Protein AF-A0A9X0CS31-F1 (afdb_monomer)

Organism: NCBI:txid174260

InterPro domains:
  IPR032675 Leucine-rich repeat domain superfamily [G3DSA:3.80.10.10] (12-247)
  IPR038718 SNF2-like, N-terminal domain superfamily [G3DSA:3.40.50.10810] (268-323)
  IPR042419 Leucine-rich repeat-containing protein 31 [PTHR24109] (144-231)

Structure (mmCIF, N/CA/C/O backbone):
data_AF-A0A9X0CS31-F1
#
_entry.id   AF-A0A9X0CS31-F1
#
loop_
_atom_site.group_PDB
_atom_site.id
_atom_site.type_symbol
_atom_site.label_atom_id
_atom_site.label_alt_id
_atom_site.label_comp_id
_atom_site.label_asym_id
_atom_site.label_entity_id
_atom_site.label_seq_id
_atom_site.pdbx_PDB_ins_code
_atom_site.Cartn_x
_atom_site.Cartn_y
_atom_site.Cartn_z
_atom_site.occupancy
_atom_site.B_iso_or_equiv
_atom_site.auth_seq_id
_atom_site.auth_comp_id
_atom_site.auth_asym_id
_atom_site.auth_atom_id
_atom_site.pdbx_PDB_model_num
ATOM 1 N N . MET A 1 1 ? 4.089 -16.144 -20.626 1.00 77.38 1 MET A N 1
ATOM 2 C CA . MET A 1 1 ? 3.507 -14.783 -20.706 1.00 77.38 1 MET A CA 1
ATOM 3 C C . MET A 1 1 ? 4.325 -13.888 -21.631 1.00 77.38 1 MET A C 1
ATOM 5 O O . MET A 1 1 ? 3.819 -13.565 -22.693 1.00 77.38 1 MET A O 1
ATOM 9 N N . CYS A 1 2 ? 5.582 -13.555 -21.317 1.00 79.38 2 CYS A N 1
ATOM 10 C CA . CYS A 1 2 ? 6.375 -12.641 -22.156 1.00 79.38 2 CYS A CA 1
ATOM 11 C C . CYS A 1 2 ? 6.552 -13.117 -23.611 1.00 79.38 2 CYS A C 1
ATOM 13 O O . CYS A 1 2 ? 6.524 -12.296 -24.518 1.00 79.38 2 CYS A O 1
ATOM 15 N N . ASP A 1 3 ? 6.685 -14.427 -23.845 1.00 81.50 3 ASP A N 1
ATOM 16 C CA . ASP A 1 3 ? 6.762 -14.988 -25.206 1.00 81.50 3 ASP A CA 1
ATOM 17 C C . ASP A 1 3 ? 5.450 -14.833 -25.988 1.00 81.50 3 ASP A C 1
ATOM 19 O O . ASP A 1 3 ? 5.474 -14.688 -27.204 1.00 81.50 3 ASP A O 1
ATOM 23 N N . LEU A 1 4 ? 4.305 -14.825 -25.296 1.00 78.00 4 LEU A N 1
ATOM 24 C CA . LEU A 1 4 ? 2.995 -14.595 -25.913 1.00 78.00 4 LEU A CA 1
ATOM 25 C C . LEU A 1 4 ? 2.824 -13.119 -26.278 1.00 78.00 4 LEU A C 1
ATOM 27 O O . LEU A 1 4 ? 2.354 -12.810 -27.366 1.00 78.00 4 LEU A O 1
ATOM 31 N N . LEU A 1 5 ? 3.258 -12.209 -25.399 1.00 80.19 5 LEU A N 1
ATOM 32 C CA . LEU A 1 5 ? 3.215 -10.768 -25.662 1.00 80.19 5 LEU A CA 1
ATOM 33 C C . LEU A 1 5 ? 4.085 -10.359 -26.860 1.00 80.19 5 LEU A C 1
ATOM 35 O O . LEU A 1 5 ? 3.741 -9.417 -27.568 1.00 80.19 5 LEU A O 1
ATOM 39 N N . GLU A 1 6 ? 5.188 -11.065 -27.122 1.00 82.44 6 GLU A N 1
ATOM 40 C CA . GLU A 1 6 ? 6.014 -10.829 -28.316 1.00 82.44 6 GLU A CA 1
ATOM 41 C C . GLU A 1 6 ? 5.310 -11.163 -29.630 1.00 82.44 6 GLU A C 1
ATOM 43 O O . GLU A 1 6 ? 5.626 -10.566 -30.657 1.00 82.44 6 GLU A O 1
ATOM 48 N N . GLN A 1 7 ? 4.369 -12.106 -29.598 1.00 81.94 7 GLN A N 1
ATOM 49 C CA . GLN A 1 7 ? 3.653 -12.582 -30.780 1.00 81.94 7 GLN A CA 1
ATOM 50 C C . GLN A 1 7 ? 2.429 -11.720 -31.117 1.00 81.94 7 GLN A C 1
ATOM 52 O O . GLN A 1 7 ? 1.79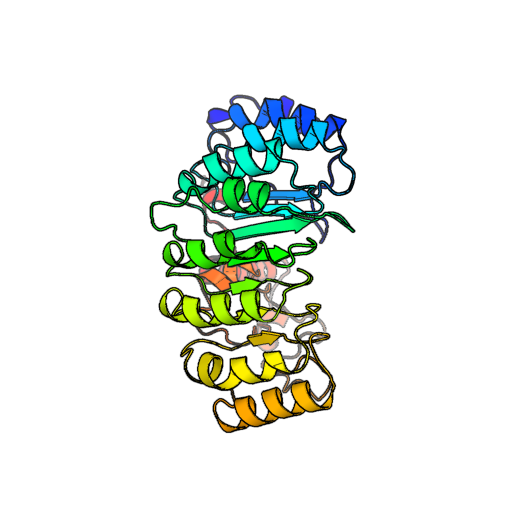1 -11.938 -32.146 1.00 81.94 7 GLN A O 1
ATOM 57 N N . VAL A 1 8 ? 2.096 -10.733 -30.277 1.00 78.50 8 VAL A N 1
ATOM 58 C CA . VAL A 1 8 ? 0.950 -9.846 -30.494 1.00 78.50 8 VAL A CA 1
ATOM 59 C C . VAL A 1 8 ? 1.208 -8.938 -31.698 1.00 78.50 8 VAL A C 1
ATOM 61 O O . VAL A 1 8 ? 2.107 -8.093 -31.693 1.00 78.50 8 VAL A O 1
ATOM 64 N N . VAL A 1 9 ? 0.384 -9.101 -32.733 1.00 73.31 9 VAL A N 1
ATOM 65 C CA . VAL A 1 9 ? 0.350 -8.226 -33.909 1.00 73.31 9 VAL A CA 1
ATOM 66 C C . VAL A 1 9 ? -0.390 -6.938 -33.528 1.00 73.31 9 VAL A C 1
ATOM 68 O O . VAL A 1 9 ? -1.494 -7.004 -33.001 1.00 73.31 9 VAL A O 1
ATOM 71 N N . ASN A 1 10 ? 0.220 -5.775 -33.781 1.00 77.94 10 ASN A N 1
ATOM 72 C CA . ASN A 1 10 ? -0.283 -4.435 -33.418 1.00 77.94 10 ASN A CA 1
ATOM 73 C C . ASN A 1 10 ? -0.518 -4.204 -31.906 1.00 77.94 10 ASN A C 1
ATOM 75 O O . ASN A 1 10 ? -1.618 -3.842 -31.488 1.00 77.94 10 ASN A O 1
ATOM 79 N N . PRO A 1 11 ? 0.528 -4.311 -31.062 1.00 76.81 11 PRO A N 1
ATOM 80 C CA . PRO A 1 11 ? 0.403 -4.185 -29.604 1.00 76.81 11 PRO A CA 1
ATOM 81 C C . PRO A 1 11 ? -0.142 -2.823 -29.131 1.00 76.81 11 PRO A C 1
ATOM 83 O O . PRO A 1 11 ? -0.701 -2.727 -28.043 1.00 76.81 11 PRO A O 1
ATOM 86 N N . SER A 1 12 ? -0.032 -1.772 -29.947 1.00 79.38 12 SER A N 1
ATOM 87 C CA . SER A 1 12 ? -0.575 -0.444 -29.643 1.00 79.38 12 SER A CA 1
ATOM 88 C C . SER A 1 12 ? -2.105 -0.383 -29.643 1.00 79.38 12 SER A C 1
ATOM 90 O O . SER A 1 12 ? -2.661 0.517 -29.017 1.00 79.38 12 SER A O 1
ATOM 92 N N . GLU A 1 13 ? -2.771 -1.303 -30.345 1.00 76.88 13 GLU A N 1
ATOM 93 C CA . GLU A 1 13 ? -4.237 -1.389 -30.438 1.00 76.88 13 GLU A CA 1
ATOM 94 C C . GLU A 1 13 ? -4.826 -2.378 -29.420 1.00 76.88 13 GLU A C 1
ATOM 96 O O . GLU A 1 13 ? -6.036 -2.402 -29.193 1.00 76.88 13 GLU A O 1
ATOM 101 N N . CYS A 1 14 ? -3.978 -3.180 -28.772 1.00 73.12 14 CYS A N 1
ATOM 102 C CA . CYS A 1 14 ? -4.399 -4.167 -27.788 1.00 73.12 14 CYS A CA 1
ATOM 103 C C . CYS A 1 14 ? -4.564 -3.549 -26.396 1.00 73.12 14 CYS A C 1
ATOM 105 O O . CYS A 1 14 ? -3.760 -2.722 -25.958 1.00 73.12 14 CYS A O 1
ATOM 107 N N . SER A 1 15 ? -5.583 -4.013 -25.668 1.00 77.94 15 SER A N 1
ATOM 108 C CA . SER A 1 15 ? -5.669 -3.804 -24.225 1.00 77.94 15 SER A CA 1
ATOM 109 C C . SER A 1 15 ? -4.981 -4.958 -23.505 1.00 77.94 15 SER A C 1
ATOM 111 O O . SER A 1 15 ? -5.246 -6.119 -23.816 1.00 77.94 15 SER A O 1
ATOM 113 N N . LEU A 1 16 ? -4.085 -4.642 -22.571 1.00 79.19 16 LEU A N 1
ATOM 114 C CA . LEU A 1 16 ? -3.440 -5.633 -21.721 1.00 79.19 16 LEU A CA 1
ATOM 115 C C . LEU A 1 16 ? -3.938 -5.492 -20.288 1.00 79.19 16 LEU A C 1
ATOM 117 O O . LEU A 1 16 ? -3.849 -4.424 -19.678 1.00 79.19 16 LEU A O 1
ATOM 121 N N . GLU A 1 17 ? -4.366 -6.619 -19.736 1.00 80.88 17 GLU A N 1
ATOM 122 C CA . GLU A 1 17 ? -4.653 -6.761 -18.324 1.00 80.88 17 GLU A CA 1
ATOM 123 C C . GLU A 1 17 ? -3.844 -7.936 -17.764 1.00 80.88 17 GLU A C 1
ATOM 125 O O . GLU A 1 17 ? -4.003 -9.077 -18.194 1.00 80.88 17 GLU A O 1
ATOM 130 N N . ILE A 1 18 ? -2.930 -7.652 -16.833 1.00 79.62 18 ILE A N 1
ATOM 131 C CA . ILE A 1 18 ? -2.208 -8.679 -16.075 1.00 79.62 18 ILE A CA 1
ATOM 132 C C . ILE A 1 18 ? -2.715 -8.620 -14.638 1.00 79.62 18 ILE A C 1
ATOM 134 O O . ILE A 1 18 ? -2.400 -7.689 -13.894 1.00 79.62 18 ILE A O 1
ATOM 138 N N . THR A 1 19 ? -3.505 -9.619 -14.260 1.00 75.44 19 THR A N 1
ATOM 139 C CA . THR A 1 19 ? -4.145 -9.765 -12.945 1.00 75.44 19 THR A CA 1
ATOM 140 C C . THR A 1 19 ? -3.803 -11.123 -12.323 1.00 75.44 19 THR A C 1
ATOM 142 O O . THR A 1 19 ? -2.959 -11.862 -12.832 1.00 75.44 19 THR A O 1
ATOM 145 N N . ILE A 1 20 ? -4.417 -11.439 -11.179 1.00 66.88 20 ILE A N 1
ATOM 146 C CA . ILE A 1 20 ? -4.338 -12.766 -10.559 1.00 66.88 20 ILE A CA 1
ATOM 147 C C . ILE A 1 20 ? -5.129 -13.760 -11.417 1.00 66.88 20 ILE A C 1
ATOM 149 O O . ILE A 1 20 ? -6.300 -13.521 -11.709 1.00 66.88 20 ILE A O 1
ATOM 153 N N . ILE A 1 21 ? -4.502 -14.888 -11.749 1.00 56.50 21 ILE A N 1
ATOM 154 C CA . ILE A 1 21 ? -5.155 -16.061 -12.342 1.00 56.50 21 ILE A CA 1
ATOM 155 C C . ILE A 1 21 ? -4.994 -17.202 -11.327 1.00 56.50 21 ILE A C 1
ATOM 157 O O . ILE A 1 21 ? -3.879 -17.461 -10.878 1.00 56.50 21 ILE A O 1
ATOM 161 N N . ASP A 1 22 ? -6.093 -17.847 -10.924 1.00 44.97 22 ASP A N 1
ATOM 162 C CA . ASP A 1 22 ? -6.106 -18.979 -9.975 1.00 44.97 22 ASP A CA 1
ATOM 163 C C . ASP A 1 22 ? -5.366 -18.715 -8.646 1.00 44.97 22 ASP A C 1
ATOM 165 O O . ASP A 1 22 ? -4.514 -19.497 -8.219 1.00 44.97 22 ASP A O 1
ATOM 169 N N . ASP A 1 23 ? -5.657 -17.578 -8.001 1.00 49.44 23 ASP A N 1
ATOM 170 C CA . ASP A 1 23 ? -5.038 -17.137 -6.735 1.00 49.44 23 ASP A CA 1
ATOM 171 C C . ASP A 1 23 ? -3.504 -16.979 -6.775 1.00 49.44 23 ASP A C 1
ATOM 173 O O . ASP A 1 23 ? -2.856 -16.832 -5.734 1.00 49.44 23 ASP A O 1
ATOM 177 N N . LYS A 1 24 ? -2.905 -16.953 -7.972 1.00 58.28 24 LYS A N 1
ATOM 178 C CA . LYS A 1 24 ? -1.473 -16.726 -8.167 1.00 58.28 24 LYS A CA 1
ATOM 179 C C . LYS A 1 24 ? -1.227 -15.447 -8.953 1.00 58.28 24 LYS A C 1
ATOM 181 O O . LYS A 1 24 ? -1.798 -15.209 -10.017 1.00 58.28 24 LYS A O 1
ATOM 186 N N . GLU A 1 25 ? -0.355 -14.608 -8.406 1.00 64.88 25 GLU A N 1
ATOM 187 C CA . GLU A 1 25 ? 0.195 -13.471 -9.139 1.00 64.88 25 GLU A CA 1
ATOM 188 C C . GLU A 1 25 ? 1.116 -13.963 -10.259 1.00 64.88 25 GLU A C 1
ATOM 190 O O . GLU A 1 25 ? 1.645 -15.078 -10.219 1.00 64.88 25 GLU A O 1
ATOM 195 N N . CYS A 1 26 ? 1.312 -13.128 -11.282 1.00 75.38 26 CYS A N 1
ATOM 196 C CA . CYS A 1 26 ? 2.264 -13.427 -12.339 1.00 75.38 26 CYS A CA 1
ATOM 197 C C . CYS A 1 26 ? 3.689 -13.335 -11.773 1.00 75.38 26 CYS A C 1
ATOM 199 O O . CYS A 1 26 ? 4.291 -12.260 -11.756 1.00 75.38 26 CYS A O 1
ATOM 201 N N . THR A 1 27 ? 4.212 -14.461 -11.283 1.00 81.19 27 THR A N 1
ATOM 202 C CA . THR A 1 27 ? 5.588 -14.561 -10.793 1.00 81.19 27 THR A CA 1
ATOM 203 C C . THR A 1 27 ? 6.557 -14.506 -11.968 1.00 81.19 27 THR A C 1
ATOM 205 O O . THR A 1 27 ? 6.521 -15.344 -12.875 1.00 81.19 27 THR A O 1
ATOM 208 N N . LEU A 1 28 ? 7.441 -13.510 -11.954 1.00 85.38 28 LEU A N 1
ATOM 209 C CA . LEU A 1 28 ? 8.451 -13.318 -12.987 1.00 85.38 28 LEU A CA 1
ATOM 210 C C . LEU A 1 28 ? 9.827 -13.807 -12.531 1.00 85.38 28 LEU A C 1
ATOM 212 O O . LEU A 1 28 ? 10.228 -13.657 -11.378 1.00 85.38 28 LEU A O 1
ATOM 216 N N . THR A 1 29 ? 10.587 -14.348 -13.482 1.00 91.12 29 THR A N 1
ATOM 217 C CA . THR A 1 29 ? 12.039 -14.519 -13.345 1.00 91.12 29 THR A CA 1
ATOM 218 C C . THR A 1 29 ? 12.747 -13.235 -13.773 1.00 91.12 29 THR A C 1
ATOM 220 O O . THR A 1 29 ? 12.207 -12.477 -14.577 1.00 91.12 29 THR A O 1
ATOM 223 N N . SER A 1 30 ? 13.996 -13.012 -13.345 1.00 91.88 30 SER A N 1
ATOM 224 C CA . SER A 1 30 ? 14.786 -11.848 -13.791 1.00 91.88 30 SER A CA 1
ATOM 225 C C . SER A 1 30 ? 14.849 -11.708 -15.321 1.00 91.88 30 SER A C 1
ATOM 227 O O . SER A 1 30 ? 14.766 -10.601 -15.847 1.00 91.88 30 SER A O 1
ATOM 229 N N . VAL A 1 31 ? 14.939 -12.829 -16.049 1.00 92.00 31 VAL A N 1
ATOM 230 C CA . VAL A 1 31 ? 14.926 -12.844 -17.523 1.00 92.00 31 VAL A CA 1
ATOM 231 C C . VAL A 1 31 ? 13.565 -12.400 -18.063 1.00 92.00 31 VAL A C 1
ATOM 233 O O . VAL A 1 31 ? 13.502 -11.550 -18.951 1.00 92.00 31 VAL A O 1
ATOM 236 N N . GLY A 1 32 ? 12.474 -12.935 -17.503 1.00 90.50 32 GLY A N 1
ATOM 237 C CA . GLY A 1 32 ? 11.112 -12.533 -17.855 1.00 90.50 32 GLY A CA 1
ATOM 238 C C . GLY A 1 32 ? 10.844 -11.055 -17.570 1.00 90.50 32 GLY A C 1
ATOM 239 O O . GLY A 1 32 ? 10.247 -10.377 -18.396 1.00 90.50 32 GLY A O 1
ATOM 240 N N . THR A 1 33 ? 11.358 -10.532 -16.460 1.00 91.56 33 THR A N 1
ATOM 241 C CA . THR A 1 33 ? 11.242 -9.125 -16.054 1.00 91.56 33 THR A CA 1
ATOM 242 C C . THR A 1 33 ? 11.928 -8.179 -17.037 1.00 91.56 33 THR A C 1
ATOM 244 O O . THR A 1 33 ? 11.311 -7.221 -17.500 1.00 91.56 33 THR A O 1
ATOM 247 N N . VAL A 1 34 ? 13.170 -8.473 -17.440 1.00 94.00 34 VAL A N 1
ATOM 248 C CA . VAL A 1 34 ? 13.882 -7.678 -18.460 1.00 94.00 34 VAL A CA 1
ATOM 249 C C . VAL A 1 34 ? 13.174 -7.753 -19.814 1.00 94.00 34 VAL A C 1
ATOM 251 O O . VAL A 1 34 ? 13.119 -6.768 -20.551 1.00 94.00 34 VAL A O 1
ATOM 254 N N . LYS A 1 35 ? 12.613 -8.916 -20.151 1.00 93.12 35 LYS A N 1
ATOM 255 C CA . LYS A 1 35 ? 11.837 -9.094 -21.377 1.00 93.12 35 LYS A CA 1
ATOM 256 C C . LYS A 1 35 ? 10.555 -8.257 -21.351 1.00 93.12 35 LYS A C 1
ATOM 258 O O . LYS A 1 35 ? 10.310 -7.509 -22.293 1.00 93.12 35 LYS A O 1
ATOM 263 N N . LEU A 1 36 ? 9.797 -8.305 -20.255 1.00 92.62 36 LEU A N 1
ATOM 264 C CA . LEU A 1 36 ? 8.589 -7.504 -20.059 1.00 92.62 36 LEU A CA 1
ATOM 265 C C . LEU A 1 36 ? 8.884 -6.001 -20.161 1.00 92.62 36 LEU A C 1
ATOM 267 O O . LEU A 1 36 ? 8.142 -5.285 -20.828 1.00 92.62 36 LEU A O 1
ATOM 271 N N . ALA A 1 37 ? 10.009 -5.544 -19.605 1.00 94.50 37 ALA A N 1
ATOM 272 C CA . ALA A 1 37 ? 10.438 -4.147 -19.679 1.00 94.50 37 ALA A CA 1
ATOM 273 C C . ALA A 1 37 ? 10.550 -3.609 -21.118 1.00 94.50 37 ALA A C 1
ATOM 275 O O . ALA A 1 37 ? 10.278 -2.440 -21.380 1.00 94.50 37 ALA A O 1
ATOM 276 N N . ARG A 1 38 ? 10.931 -4.465 -22.076 1.00 93.12 38 ARG A N 1
ATOM 277 C CA . ARG A 1 38 ? 11.025 -4.102 -23.502 1.00 93.12 38 ARG A CA 1
ATOM 278 C C . ARG A 1 38 ? 9.668 -4.092 -24.205 1.00 93.12 38 ARG A C 1
ATOM 280 O O . ARG A 1 38 ? 9.528 -3.462 -25.251 1.00 93.12 38 ARG A O 1
ATOM 287 N N . LEU A 1 39 ? 8.687 -4.808 -23.661 1.00 91.25 39 LEU A N 1
ATOM 288 C CA . LEU A 1 39 ? 7.365 -4.978 -24.261 1.00 91.25 39 LEU A CA 1
ATOM 289 C C . LEU A 1 39 ? 6.374 -3.922 -23.778 1.00 91.25 39 LEU A C 1
ATOM 291 O O . LEU A 1 39 ? 5.590 -3.430 -24.584 1.00 91.25 39 LEU A O 1
ATOM 295 N N . LEU A 1 40 ? 6.440 -3.535 -22.501 1.00 91.62 40 LEU A N 1
ATOM 296 C CA . LEU A 1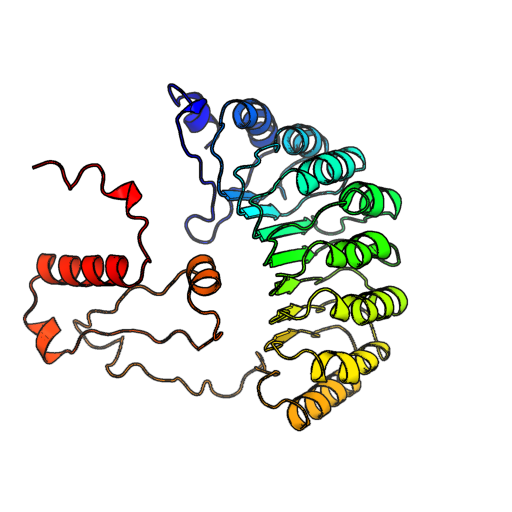 40 ? 5.520 -2.567 -21.898 1.00 91.62 40 LEU A CA 1
ATOM 297 C C . LEU A 1 40 ? 5.398 -1.250 -22.689 1.00 91.62 40 LEU A C 1
ATOM 299 O O . LEU A 1 40 ? 4.265 -0.846 -22.951 1.00 91.62 40 LEU A O 1
ATOM 303 N N . PRO A 1 41 ? 6.482 -0.616 -23.180 1.00 91.38 41 PRO A N 1
ATOM 304 C CA . PRO A 1 41 ? 6.367 0.625 -23.952 1.00 91.38 41 PRO A CA 1
ATOM 305 C C . PRO A 1 41 ? 5.644 0.479 -25.299 1.00 91.38 41 PRO A C 1
ATOM 307 O O . PRO A 1 41 ? 5.246 1.479 -25.884 1.00 91.38 41 PRO A O 1
ATOM 310 N N . ARG A 1 42 ? 5.493 -0.748 -25.821 1.00 89.94 42 ARG A N 1
ATOM 311 C CA . ARG A 1 42 ? 4.794 -1.020 -27.091 1.00 89.94 42 ARG A CA 1
ATOM 312 C C . ARG A 1 42 ? 3.279 -1.136 -26.918 1.00 89.94 42 ARG A C 1
ATOM 314 O O . ARG A 1 42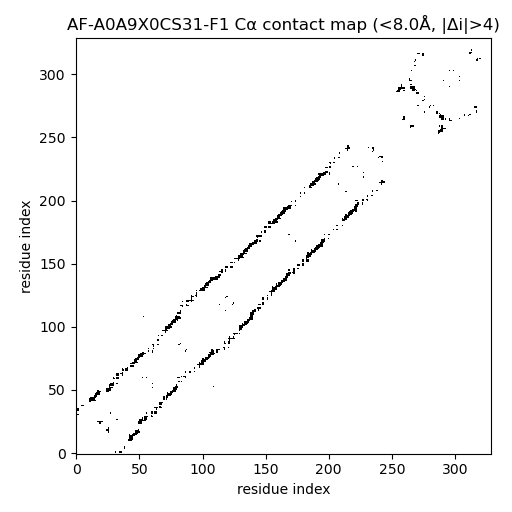 ? 2.560 -1.171 -27.913 1.00 89.94 42 ARG A O 1
ATOM 321 N N . LEU A 1 43 ? 2.813 -1.247 -25.678 1.00 87.56 43 LEU A N 1
ATOM 322 C CA . LEU A 1 43 ? 1.423 -1.480 -25.312 1.00 87.56 43 LEU A CA 1
ATOM 323 C C . LEU A 1 43 ? 0.849 -0.172 -24.774 1.00 87.56 43 LEU A C 1
ATOM 325 O O . LEU A 1 43 ? 1.234 0.268 -23.699 1.00 87.56 43 LEU A O 1
ATOM 329 N N . ASN A 1 44 ? -0.066 0.466 -25.501 1.00 83.50 44 ASN A N 1
ATOM 330 C CA . ASN A 1 44 ? -0.567 1.789 -25.107 1.00 83.50 44 ASN A CA 1
ATOM 331 C C . ASN A 1 44 ? -1.697 1.719 -24.068 1.00 83.50 44 ASN A C 1
ATOM 333 O O . ASN A 1 44 ? -1.938 2.683 -23.336 1.00 83.50 44 ASN A O 1
ATOM 337 N N . ASN A 1 45 ? -2.397 0.586 -23.992 1.00 84.38 45 ASN A N 1
ATOM 338 C CA . ASN A 1 45 ? -3.614 0.453 -23.203 1.00 84.38 45 ASN A CA 1
ATOM 339 C C . ASN A 1 45 ? -3.486 -0.641 -22.134 1.00 84.38 45 ASN A C 1
ATOM 341 O O . ASN A 1 45 ? -4.003 -1.746 -22.298 1.00 84.38 45 ASN A O 1
ATOM 345 N N . ILE A 1 46 ? -2.787 -0.333 -21.039 1.00 89.75 46 ILE A N 1
ATOM 346 C CA . ILE A 1 46 ? -2.646 -1.238 -19.891 1.00 89.75 46 ILE A CA 1
ATOM 347 C C . ILE A 1 46 ? -3.498 -0.712 -18.738 1.00 89.75 46 ILE A C 1
ATOM 349 O O . ILE A 1 46 ? -3.254 0.387 -18.246 1.00 89.75 46 ILE A O 1
ATOM 353 N N . THR A 1 47 ? -4.482 -1.492 -18.293 1.00 87.19 47 THR A N 1
ATOM 354 C CA . THR A 1 47 ? -5.423 -1.091 -17.230 1.00 87.19 47 THR A CA 1
ATOM 355 C C . THR A 1 47 ? -5.039 -1.660 -15.867 1.00 87.19 47 THR A C 1
ATOM 357 O O . THR A 1 47 ? -5.112 -0.942 -14.865 1.00 87.19 47 THR A O 1
ATOM 360 N N . SER A 1 48 ? -4.564 -2.905 -15.827 1.00 88.44 48 SER A N 1
ATOM 361 C CA . SER A 1 48 ? -4.089 -3.565 -14.608 1.00 88.44 48 SER A CA 1
ATOM 362 C C . SER A 1 48 ? -2.741 -4.242 -14.852 1.00 88.44 48 SER A C 1
ATOM 364 O O . SER A 1 48 ? -2.563 -4.947 -15.846 1.00 88.44 48 SER A O 1
ATOM 366 N N . LEU A 1 49 ? -1.797 -4.038 -13.933 1.00 92.12 49 LEU A N 1
ATOM 367 C CA . LEU A 1 49 ? -0.475 -4.658 -13.964 1.00 92.12 49 LEU A CA 1
ATOM 368 C C . LEU A 1 49 ? -0.108 -5.177 -12.573 1.00 92.12 49 LEU A C 1
ATOM 370 O O . LEU A 1 49 ? 0.294 -4.402 -11.701 1.00 92.12 49 LEU A O 1
ATOM 374 N N . TRP A 1 50 ? -0.294 -6.479 -12.353 1.00 91.56 50 TRP A N 1
ATOM 375 C CA . TRP A 1 50 ? 0.004 -7.159 -11.091 1.00 91.56 50 TRP A CA 1
ATOM 376 C C . TRP A 1 50 ? 1.152 -8.146 -11.274 1.00 91.56 50 TRP A C 1
ATOM 378 O O . TRP A 1 50 ? 1.005 -9.163 -11.952 1.00 91.56 50 TRP A O 1
ATOM 388 N N . LEU A 1 51 ? 2.297 -7.834 -10.673 1.00 91.75 51 LEU A N 1
ATOM 389 C CA . LEU A 1 51 ? 3.538 -8.578 -10.856 1.00 91.75 51 LEU A CA 1
ATOM 390 C C . LEU A 1 51 ? 4.106 -9.018 -9.511 1.00 91.75 51 LEU A C 1
ATOM 392 O O . LEU A 1 51 ? 4.294 -8.193 -8.613 1.00 91.75 51 LEU A O 1
ATOM 396 N N . ASP A 1 52 ? 4.453 -10.299 -9.422 1.00 90.81 52 ASP A N 1
ATOM 397 C CA . ASP A 1 52 ? 5.244 -10.839 -8.324 1.00 90.81 52 ASP A CA 1
ATOM 398 C C . ASP A 1 52 ? 6.716 -10.910 -8.746 1.00 90.81 52 ASP A C 1
ATOM 400 O O . ASP A 1 52 ? 7.114 -11.654 -9.648 1.00 90.81 52 ASP A O 1
ATOM 404 N N . LEU A 1 53 ? 7.516 -10.071 -8.093 1.00 92.50 53 LEU A N 1
ATOM 405 C CA . LEU A 1 53 ? 8.931 -9.843 -8.359 1.00 92.50 53 LEU A CA 1
ATOM 406 C C . LEU A 1 53 ? 9.822 -10.436 -7.259 1.00 92.50 53 LEU A C 1
ATOM 408 O O . LEU A 1 53 ? 11.027 -10.191 -7.257 1.00 92.50 53 LEU A O 1
ATOM 412 N N . SER A 1 54 ? 9.267 -11.255 -6.359 1.00 90.31 54 SER A N 1
ATOM 413 C CA . SER A 1 54 ? 10.007 -11.882 -5.253 1.00 90.31 54 SER A CA 1
ATOM 414 C C . SER A 1 54 ? 11.195 -12.744 -5.709 1.00 90.31 54 SER A C 1
ATOM 416 O O . SER A 1 54 ? 12.188 -12.860 -4.991 1.00 90.31 54 SER A O 1
ATOM 418 N N . GLY A 1 55 ? 11.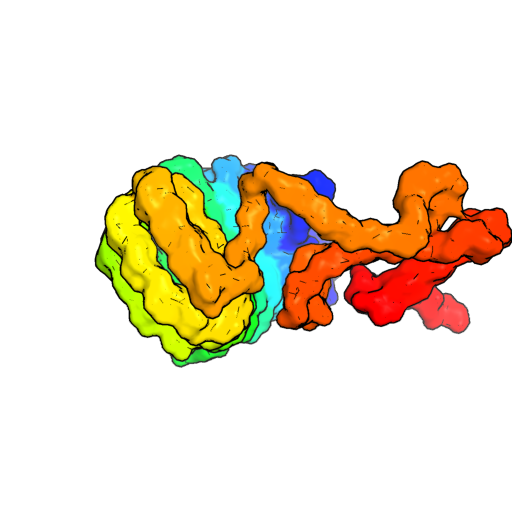120 -13.318 -6.914 1.00 87.38 55 GLY A N 1
ATOM 419 C CA . GLY A 1 55 ? 12.193 -14.095 -7.544 1.00 87.38 55 GLY A CA 1
ATOM 420 C C . GLY A 1 55 ? 13.162 -13.286 -8.418 1.00 87.38 55 GLY A C 1
ATOM 421 O O . GLY A 1 55 ? 14.006 -13.878 -9.093 1.00 87.38 55 GLY A O 1
ATOM 422 N N . CYS A 1 56 ? 13.037 -11.956 -8.468 1.00 91.50 56 CYS A N 1
ATOM 423 C CA . CYS A 1 56 ? 13.835 -11.097 -9.342 1.00 91.50 56 CYS A CA 1
ATOM 424 C C . CYS A 1 56 ? 15.018 -10.455 -8.613 1.00 91.50 56 CYS A C 1
ATOM 426 O O . CYS A 1 56 ? 14.921 -10.038 -7.462 1.00 91.50 56 CYS A O 1
ATOM 428 N N . CYS A 1 57 ? 16.141 -10.299 -9.318 1.00 91.50 57 CYS A N 1
ATOM 429 C CA . CYS A 1 57 ? 17.242 -9.477 -8.825 1.00 91.50 57 CYS A CA 1
ATOM 430 C C . CYS A 1 57 ? 16.936 -7.980 -9.001 1.00 91.50 57 CYS A C 1
ATOM 432 O O . CYS A 1 57 ? 16.199 -7.585 -9.907 1.00 91.50 57 CYS A O 1
ATOM 434 N N . ALA A 1 58 ? 17.567 -7.141 -8.175 1.00 91.50 58 ALA A N 1
ATOM 435 C CA . ALA A 1 58 ? 17.382 -5.689 -8.194 1.00 91.50 58 ALA A CA 1
ATOM 436 C C . ALA A 1 58 ? 17.595 -5.073 -9.589 1.00 91.50 58 ALA A C 1
ATOM 438 O O . ALA A 1 58 ? 16.750 -4.321 -10.056 1.00 91.50 58 ALA A O 1
ATOM 439 N N . ALA A 1 59 ? 18.644 -5.484 -10.312 1.00 93.50 59 ALA A N 1
ATOM 440 C CA . ALA A 1 59 ? 18.936 -4.973 -11.654 1.00 93.50 59 ALA A CA 1
ATOM 441 C C . ALA A 1 59 ? 17.812 -5.241 -12.676 1.00 93.50 59 ALA A C 1
ATOM 443 O O . ALA A 1 59 ? 17.560 -4.423 -13.563 1.00 93.50 59 ALA A O 1
ATOM 444 N N . ALA A 1 60 ? 17.114 -6.377 -12.559 1.00 94.56 60 ALA A N 1
ATOM 445 C CA . ALA A 1 60 ? 15.976 -6.673 -13.423 1.00 94.56 60 ALA A CA 1
ATOM 446 C C . ALA A 1 60 ? 14.790 -5.754 -13.099 1.00 94.56 60 ALA A C 1
ATOM 448 O O . ALA A 1 60 ? 14.172 -5.207 -14.012 1.00 94.56 60 ALA A O 1
ATOM 449 N N . VAL A 1 61 ? 14.512 -5.531 -11.811 1.00 94.94 61 VAL A N 1
ATOM 450 C CA . VAL A 1 61 ? 13.458 -4.609 -11.357 1.00 94.94 61 VAL A CA 1
ATOM 451 C C . VAL A 1 61 ? 13.775 -3.167 -11.771 1.00 94.94 61 VAL A C 1
ATOM 453 O O . VAL A 1 61 ? 12.909 -2.502 -12.336 1.00 94.94 61 VAL A O 1
ATOM 456 N N . ASP A 1 62 ? 15.028 -2.732 -11.622 1.00 95.25 62 ASP A N 1
ATOM 457 C CA . ASP A 1 62 ? 15.519 -1.417 -12.059 1.00 95.25 62 ASP A CA 1
ATOM 458 C C . ASP A 1 62 ? 15.386 -1.212 -13.575 1.00 95.25 62 ASP A C 1
ATOM 460 O O . ASP A 1 62 ? 15.270 -0.081 -14.041 1.00 95.25 62 ASP A O 1
ATOM 464 N N . THR A 1 63 ? 15.369 -2.299 -14.351 1.00 95.56 63 THR A N 1
ATOM 465 C CA . THR A 1 63 ? 15.103 -2.256 -15.796 1.00 95.56 63 THR A CA 1
ATOM 466 C C . THR A 1 63 ? 13.603 -2.176 -16.094 1.00 95.56 63 THR A C 1
ATOM 468 O O . THR A 1 63 ? 13.191 -1.459 -17.003 1.00 95.56 63 THR A O 1
ATOM 471 N N . LEU A 1 64 ? 12.775 -2.906 -15.341 1.00 95.94 6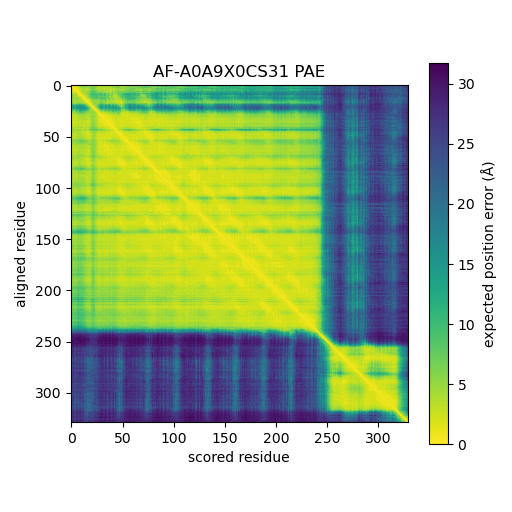4 LEU A N 1
ATOM 472 C CA . LEU A 1 64 ? 11.327 -2.973 -15.548 1.00 95.94 64 LEU A CA 1
ATOM 473 C C . LEU A 1 64 ? 10.617 -1.687 -15.143 1.00 95.94 64 LEU A C 1
ATOM 475 O O . LEU A 1 64 ? 9.829 -1.152 -15.917 1.00 95.94 64 LEU A O 1
ATOM 479 N N . VAL A 1 65 ? 10.861 -1.201 -13.933 1.00 96.31 65 VAL A N 1
ATOM 480 C CA . VAL A 1 65 ? 10.078 -0.116 -13.335 1.00 96.31 65 VAL A CA 1
ATOM 481 C C . VAL A 1 65 ? 10.056 1.159 -14.195 1.00 96.31 65 VAL A C 1
ATOM 483 O O . VAL A 1 65 ? 8.966 1.696 -14.393 1.00 96.31 65 VAL A O 1
ATOM 486 N N . PRO A 1 66 ? 11.174 1.621 -14.795 1.00 96.19 66 PRO A N 1
ATOM 487 C CA . PRO A 1 66 ? 11.159 2.780 -15.692 1.00 96.19 66 PRO A CA 1
ATOM 488 C C . PRO A 1 66 ? 10.289 2.620 -16.948 1.00 96.19 66 PRO A C 1
ATOM 490 O O . PRO A 1 66 ? 9.955 3.621 -17.575 1.00 96.19 66 PRO A O 1
ATOM 493 N N . SER A 1 67 ? 9.940 1.389 -17.339 1.00 95.12 67 SER A N 1
ATOM 494 C CA . SER A 1 67 ? 9.082 1.117 -18.502 1.00 95.12 67 SER A CA 1
ATOM 495 C C . SER A 1 67 ? 7.578 1.197 -18.197 1.00 95.12 67 SER A C 1
ATOM 497 O O . SER A 1 67 ? 6.766 1.188 -19.123 1.00 95.12 67 SER A O 1
ATOM 499 N N . ILE A 1 68 ? 7.196 1.299 -16.918 1.00 94.56 68 ILE A N 1
ATOM 500 C CA . ILE A 1 68 ? 5.803 1.414 -16.468 1.00 94.56 68 ILE A CA 1
ATOM 501 C C . ILE A 1 68 ? 5.397 2.896 -16.482 1.00 94.56 68 ILE A C 1
ATOM 503 O O . ILE A 1 68 ? 5.453 3.584 -15.464 1.00 94.56 68 ILE A O 1
ATOM 507 N N . THR A 1 69 ? 5.001 3.406 -17.649 1.00 91.75 69 THR A N 1
ATOM 508 C CA . THR A 1 69 ? 4.685 4.836 -17.869 1.00 91.75 69 THR A CA 1
ATOM 509 C C . THR A 1 69 ? 3.225 5.090 -18.266 1.00 91.75 69 THR A C 1
ATOM 511 O O . THR A 1 69 ? 2.836 6.207 -18.616 1.00 91.75 69 THR A O 1
ATOM 514 N N . HIS A 1 70 ? 2.392 4.052 -18.212 1.00 91.94 70 HIS A N 1
ATOM 515 C CA . HIS A 1 70 ? 1.041 4.029 -18.769 1.00 91.94 70 HIS A CA 1
ATOM 516 C C . HIS A 1 70 ? 0.050 4.859 -17.951 1.00 91.94 70 HIS A C 1
ATOM 518 O O . HIS A 1 70 ? -0.330 4.491 -16.841 1.00 91.94 70 HIS A O 1
ATOM 524 N N . LYS A 1 71 ? -0.459 5.946 -18.541 1.00 91.62 71 LYS A N 1
ATOM 525 C CA . LYS A 1 71 ? -1.497 6.803 -17.927 1.00 91.62 71 LYS A CA 1
ATOM 526 C C . LYS A 1 71 ? -2.875 6.132 -17.838 1.00 91.62 71 LYS A C 1
ATOM 528 O O . LYS A 1 71 ? -3.753 6.609 -17.117 1.00 91.62 71 LYS A O 1
ATOM 533 N N . THR A 1 72 ? -3.058 5.038 -18.574 1.00 89.69 72 THR A N 1
ATOM 534 C CA . THR A 1 72 ? -4.259 4.191 -18.595 1.00 89.69 72 THR A CA 1
ATOM 535 C C . THR A 1 72 ? -4.333 3.224 -17.409 1.00 89.69 72 THR A C 1
ATOM 537 O O . THR A 1 72 ? -5.410 2.688 -17.145 1.00 89.69 72 THR A O 1
ATOM 540 N N . LEU A 1 73 ? -3.241 3.050 -16.646 1.00 92.69 73 LEU A N 1
ATOM 541 C CA . LEU A 1 73 ? -3.213 2.156 -15.489 1.00 92.69 73 LEU A CA 1
ATOM 542 C C . LEU A 1 73 ? -4.198 2.612 -14.413 1.00 92.69 73 LEU A C 1
ATOM 544 O O . LEU A 1 73 ? -4.070 3.693 -13.840 1.00 92.69 73 LEU A O 1
ATOM 548 N N . ARG A 1 74 ? -5.153 1.734 -14.107 1.00 92.56 74 ARG A N 1
ATOM 549 C CA . ARG A 1 74 ? -6.091 1.851 -12.986 1.00 92.56 74 ARG A CA 1
ATOM 550 C C . ARG A 1 74 ? -5.603 1.081 -11.766 1.00 92.56 74 ARG A C 1
ATOM 552 O O . ARG A 1 74 ? -5.858 1.510 -10.640 1.00 92.56 74 ARG A O 1
ATOM 559 N N . SER A 1 75 ? -4.892 -0.029 -11.966 1.00 91.31 75 SER A N 1
ATOM 560 C CA . SER A 1 75 ? -4.366 -0.847 -10.875 1.00 91.31 75 SER A CA 1
ATOM 561 C C . SER A 1 75 ? -2.916 -1.265 -11.104 1.00 91.31 75 SER A C 1
ATOM 563 O O . SER A 1 75 ? -2.612 -1.992 -12.045 1.00 91.31 75 SER A O 1
ATOM 565 N N . LEU A 1 76 ? -2.031 -0.854 -10.198 1.00 95.50 76 LEU A N 1
ATOM 566 C CA . LEU A 1 76 ? -0.631 -1.264 -10.172 1.00 95.50 76 LEU A CA 1
ATOM 567 C C . LEU A 1 76 ? -0.351 -2.034 -8.881 1.00 95.50 76 LEU A C 1
ATOM 569 O O . LEU A 1 76 ? -0.532 -1.503 -7.781 1.00 95.50 76 LEU A O 1
ATOM 573 N N . ARG A 1 77 ? 0.110 -3.279 -9.017 1.00 94.94 77 ARG A N 1
ATOM 574 C CA . ARG A 1 77 ? 0.597 -4.093 -7.904 1.00 94.94 77 ARG A CA 1
ATOM 575 C C . ARG A 1 77 ? 1.985 -4.625 -8.217 1.00 94.94 77 ARG A C 1
ATOM 577 O O . ARG A 1 77 ? 2.156 -5.338 -9.199 1.00 94.94 77 ARG A O 1
ATOM 584 N N . LEU A 1 78 ? 2.939 -4.309 -7.353 1.00 95.50 78 LEU A N 1
ATOM 585 C CA . LEU A 1 78 ? 4.295 -4.835 -7.409 1.00 95.50 78 LEU A CA 1
ATOM 586 C C . LEU A 1 78 ? 4.615 -5.497 -6.066 1.00 95.50 78 LEU A C 1
ATOM 588 O O . LEU A 1 78 ? 4.763 -4.812 -5.049 1.00 95.50 78 LEU A O 1
ATOM 592 N N . SER A 1 79 ? 4.690 -6.824 -6.071 1.00 93.44 79 SER A N 1
ATOM 593 C CA . SER A 1 79 ? 4.944 -7.644 -4.885 1.00 93.44 79 SER A CA 1
ATOM 594 C C . SER A 1 79 ? 6.395 -8.113 -4.850 1.00 93.44 79 SER A C 1
ATOM 596 O O . SER A 1 79 ? 6.991 -8.387 -5.889 1.00 93.44 79 SER A O 1
ATOM 598 N N . GLY A 1 80 ? 6.976 -8.221 -3.656 1.00 91.94 80 GLY A N 1
ATOM 599 C CA . GLY A 1 80 ? 8.349 -8.692 -3.479 1.00 91.94 80 GLY A CA 1
ATOM 600 C C . GLY A 1 80 ? 9.412 -7.751 -4.052 1.00 91.94 80 GLY A C 1
ATOM 601 O O . GLY A 1 80 ? 10.473 -8.218 -4.456 1.00 91.94 80 GLY A O 1
ATOM 602 N N . ILE A 1 81 ? 9.149 -6.441 -4.120 1.00 93.62 81 ILE A N 1
ATOM 603 C CA . ILE A 1 81 ? 10.114 -5.483 -4.674 1.00 93.62 81 ILE A CA 1
ATOM 604 C C . ILE A 1 81 ? 11.177 -5.080 -3.654 1.00 93.62 81 ILE A C 1
ATOM 606 O O . ILE A 1 81 ? 10.899 -4.906 -2.471 1.00 93.62 81 ILE A O 1
ATOM 610 N N . SER A 1 82 ? 12.398 -4.850 -4.130 1.00 89.94 82 SER A N 1
ATOM 611 C CA . SER A 1 82 ? 13.406 -4.099 -3.378 1.00 89.94 82 SER A CA 1
ATOM 612 C C . SER A 1 82 ? 13.422 -2.660 -3.883 1.00 89.94 82 SER A C 1
ATOM 614 O O . SER A 1 82 ? 13.685 -2.430 -5.062 1.00 89.94 82 SER A O 1
ATOM 616 N N . LEU A 1 83 ? 13.130 -1.693 -3.011 1.00 91.44 83 LEU A N 1
ATOM 617 C CA . LEU A 1 83 ? 13.177 -0.268 -3.348 1.00 91.44 83 LEU A CA 1
ATOM 618 C C . LEU A 1 83 ? 14.630 0.217 -3.368 1.00 91.44 83 LEU A C 1
ATOM 620 O O . LEU A 1 83 ? 15.110 0.812 -2.412 1.00 91.44 83 LEU A O 1
ATOM 624 N N . THR A 1 84 ? 15.341 -0.057 -4.460 1.00 94.88 84 THR A N 1
ATOM 625 C CA . THR A 1 84 ? 16.626 0.601 -4.733 1.00 94.88 84 THR A CA 1
ATOM 626 C C . THR A 1 84 ? 16.402 2.099 -4.997 1.00 94.88 84 THR A C 1
ATOM 628 O O . THR A 1 84 ? 15.294 2.490 -5.386 1.00 94.88 84 THR A O 1
ATOM 631 N N . PRO A 1 85 ? 17.446 2.945 -4.915 1.00 96.38 85 PRO A N 1
ATOM 632 C CA . PRO A 1 85 ? 17.349 4.344 -5.335 1.00 96.38 85 PRO A CA 1
ATOM 633 C C . PRO A 1 85 ? 16.822 4.519 -6.767 1.00 96.38 85 PRO A C 1
ATOM 635 O O . PRO A 1 85 ? 16.012 5.407 -7.034 1.00 96.38 85 PRO A O 1
ATOM 638 N N . ALA A 1 86 ? 17.242 3.650 -7.694 1.00 95.81 86 ALA A N 1
ATOM 639 C CA . ALA A 1 86 ? 16.816 3.699 -9.090 1.00 95.81 86 ALA A CA 1
ATOM 640 C C . ALA A 1 86 ? 15.327 3.356 -9.241 1.00 95.81 86 ALA A C 1
ATOM 642 O O . ALA A 1 86 ? 14.587 4.097 -9.896 1.00 95.81 86 ALA A O 1
ATOM 643 N N . THR A 1 87 ? 14.880 2.277 -8.593 1.00 96.25 87 THR A N 1
ATOM 644 C CA . THR A 1 87 ? 13.477 1.852 -8.584 1.00 96.25 87 THR A CA 1
ATOM 645 C C . THR A 1 87 ? 12.581 2.905 -7.926 1.00 96.25 87 THR A C 1
ATOM 647 O O . THR A 1 87 ? 11.561 3.286 -8.503 1.00 96.25 87 THR A O 1
ATOM 650 N N . ALA A 1 88 ? 12.971 3.433 -6.762 1.00 97.81 88 ALA A N 1
ATOM 651 C CA . ALA A 1 88 ? 12.214 4.460 -6.049 1.00 97.81 88 ALA A CA 1
ATOM 652 C C . ALA A 1 88 ? 12.068 5.743 -6.879 1.00 97.81 88 ALA A C 1
ATOM 654 O O . ALA A 1 88 ? 10.955 6.234 -7.067 1.00 97.81 88 ALA A O 1
ATOM 655 N N . ALA A 1 89 ? 13.166 6.235 -7.462 1.00 98.06 89 ALA A N 1
ATOM 656 C CA . ALA A 1 89 ? 13.140 7.421 -8.313 1.00 98.06 89 ALA A CA 1
ATOM 657 C C . ALA A 1 89 ? 12.315 7.210 -9.593 1.00 98.06 89 ALA A C 1
ATOM 659 O O . ALA A 1 89 ? 11.640 8.128 -10.055 1.00 98.06 89 ALA A O 1
ATOM 660 N N . ALA A 1 90 ? 12.360 6.019 -10.195 1.00 97.75 90 ALA A N 1
ATOM 661 C CA . ALA A 1 90 ? 11.569 5.716 -11.385 1.00 97.75 90 ALA A CA 1
ATOM 662 C C . ALA A 1 90 ? 10.062 5.667 -11.085 1.00 97.75 90 ALA A C 1
ATOM 664 O O . ALA A 1 90 ? 9.276 6.260 -11.832 1.00 97.75 90 ALA A O 1
ATOM 665 N N . LEU A 1 91 ? 9.662 5.039 -9.974 1.00 97.69 91 LEU A N 1
ATOM 666 C CA . LEU A 1 91 ? 8.272 5.054 -9.514 1.00 97.69 91 LEU A CA 1
ATOM 667 C C . LEU A 1 91 ? 7.817 6.473 -9.165 1.00 97.69 91 LEU A C 1
ATOM 669 O O . LEU A 1 91 ? 6.777 6.903 -9.653 1.00 97.69 91 LEU A O 1
ATOM 673 N N . GLY A 1 92 ? 8.597 7.229 -8.392 1.00 97.62 92 GLY A N 1
ATOM 674 C CA . GLY A 1 92 ? 8.206 8.576 -7.970 1.00 97.62 92 GLY A CA 1
ATOM 675 C C . GLY A 1 92 ? 8.124 9.600 -9.101 1.00 97.62 92 GLY A C 1
ATOM 676 O O . GLY A 1 92 ? 7.361 10.558 -9.001 1.00 97.62 92 GLY A O 1
ATOM 677 N N . ARG A 1 93 ? 8.826 9.378 -10.222 1.00 96.44 93 ARG A N 1
ATOM 678 C CA . ARG A 1 93 ? 8.605 10.146 -11.461 1.00 96.44 93 ARG A CA 1
ATOM 679 C C . ARG A 1 93 ? 7.323 9.746 -12.188 1.00 96.44 93 ARG A C 1
ATOM 681 O O . ARG A 1 93 ? 6.685 10.600 -12.794 1.00 96.44 93 ARG A O 1
ATOM 688 N N . SER A 1 94 ? 6.969 8.463 -12.165 1.00 95.88 94 SER A N 1
ATOM 689 C CA . SER A 1 94 ? 5.887 7.920 -12.995 1.00 95.88 94 SER A CA 1
ATOM 690 C C . SER A 1 94 ? 4.519 8.021 -12.317 1.00 95.88 94 SER A C 1
ATOM 692 O O . SER A 1 94 ? 3.540 8.373 -12.968 1.00 95.88 94 SER A O 1
ATOM 694 N N . LEU A 1 95 ? 4.438 7.761 -11.008 1.00 96.75 95 LEU A N 1
ATOM 695 C CA . LEU A 1 95 ? 3.179 7.728 -10.254 1.00 96.75 95 LEU A CA 1
ATOM 696 C C . LEU A 1 95 ? 2.373 9.041 -10.326 1.00 96.75 95 LEU A C 1
ATOM 698 O O . LEU A 1 95 ? 1.167 8.950 -10.556 1.00 96.75 95 LEU A O 1
ATOM 702 N N . PRO A 1 96 ? 2.967 10.249 -10.205 1.00 95.69 96 PRO A N 1
ATOM 703 C CA . PRO A 1 96 ? 2.210 11.501 -10.315 1.00 95.69 96 PRO A CA 1
ATOM 704 C C . PRO A 1 96 ? 1.548 11.718 -11.685 1.00 95.69 96 PRO A C 1
ATOM 706 O O . PRO A 1 96 ? 0.585 12.476 -11.789 1.00 95.69 96 PRO A O 1
ATOM 709 N N . GLU A 1 97 ? 2.039 11.049 -12.731 1.00 94.19 97 GLU A N 1
ATOM 710 C CA . GLU A 1 97 ? 1.522 11.152 -14.099 1.00 94.19 97 GLU A CA 1
ATOM 711 C C . GLU A 1 97 ? 0.418 10.122 -14.411 1.00 94.19 97 GLU A C 1
ATOM 713 O O . GLU A 1 97 ? -0.258 10.241 -15.438 1.00 94.19 97 GLU A O 1
ATOM 718 N N . MET A 1 98 ? 0.198 9.127 -13.538 1.00 93.50 98 MET A N 1
ATOM 719 C CA . MET A 1 98 ? -0.811 8.071 -13.709 1.00 93.50 98 MET A CA 1
ATOM 720 C C . MET A 1 98 ? -2.206 8.556 -13.286 1.00 93.50 98 MET A C 1
ATOM 722 O O . MET A 1 98 ? -2.765 8.133 -12.275 1.00 93.50 98 MET A O 1
ATOM 726 N N . SER A 1 99 ? -2.796 9.448 -14.084 1.00 91.38 99 SER A N 1
ATOM 727 C CA . SER A 1 99 ? -4.072 10.116 -13.779 1.00 91.38 99 SER A CA 1
ATOM 728 C C . SER A 1 99 ? -5.274 9.182 -13.588 1.00 91.38 99 SER A C 1
ATOM 730 O O . SER A 1 99 ? -6.272 9.603 -13.009 1.00 91.38 99 SER A O 1
ATOM 732 N N . SER A 1 100 ? -5.199 7.937 -14.067 1.00 90.69 100 SER A N 1
ATOM 733 C CA . SER A 1 100 ? -6.278 6.943 -13.959 1.00 90.69 100 SER A CA 1
ATOM 734 C C . SER A 1 100 ? -6.116 5.989 -12.770 1.00 90.69 100 SER A C 1
ATOM 736 O O . SER A 1 100 ? -6.962 5.113 -12.584 1.00 90.69 100 SER A O 1
ATOM 738 N N . LEU A 1 101 ? -5.047 6.131 -11.975 1.00 94.44 101 LEU A N 1
ATOM 739 C CA . LEU A 1 101 ? -4.660 5.156 -10.957 1.00 94.44 101 LEU A CA 1
ATOM 740 C C . LEU A 1 101 ? -5.603 5.184 -9.748 1.00 94.44 101 LEU A C 1
ATOM 742 O O . LEU A 1 101 ? -5.675 6.164 -9.009 1.00 94.44 101 LEU A O 1
ATOM 746 N N . ILE A 1 102 ? -6.293 4.066 -9.528 1.00 92.75 102 ILE A N 1
ATOM 747 C CA . ILE A 1 102 ? -7.263 3.860 -8.442 1.00 92.75 102 ILE A CA 1
ATOM 748 C C . ILE A 1 102 ? -6.670 2.989 -7.337 1.00 92.75 102 ILE A C 1
ATOM 750 O O . ILE A 1 102 ? -6.987 3.177 -6.162 1.00 92.75 102 ILE A O 1
ATOM 754 N N . ALA A 1 103 ? -5.799 2.044 -7.691 1.00 93.69 103 ALA A N 1
ATOM 755 C CA . ALA A 1 103 ? -5.183 1.133 -6.739 1.00 93.69 103 ALA A CA 1
ATOM 756 C C . ALA A 1 103 ? -3.672 1.041 -6.944 1.00 93.69 103 ALA A C 1
ATOM 758 O O . ALA A 1 103 ? -3.212 0.580 -7.988 1.00 93.69 103 ALA A O 1
ATOM 759 N N . LEU A 1 104 ? -2.921 1.410 -5.907 1.00 97.50 104 LEU A N 1
ATOM 760 C CA . LEU A 1 104 ? -1.474 1.267 -5.826 1.00 97.50 104 LEU A CA 1
ATOM 761 C C . LEU A 1 104 ? -1.134 0.310 -4.687 1.00 97.50 104 LEU A C 1
ATOM 763 O O . LEU A 1 104 ? -1.503 0.540 -3.533 1.00 97.50 104 LEU A O 1
ATOM 767 N N . ARG A 1 105 ? -0.428 -0.772 -5.006 1.00 97.62 105 ARG A N 1
ATOM 768 C CA . ARG A 1 105 ? 0.027 -1.754 -4.024 1.00 97.62 105 ARG A CA 1
ATOM 769 C C . ARG A 1 105 ? 1.502 -2.051 -4.237 1.00 97.62 105 ARG A C 1
ATOM 771 O O . ARG A 1 105 ? 1.877 -2.619 -5.257 1.00 97.62 105 ARG A O 1
ATOM 778 N N . LEU A 1 106 ? 2.321 -1.663 -3.273 1.00 97.44 106 LEU A N 1
ATOM 779 C CA . LEU A 1 106 ? 3.750 -1.929 -3.246 1.00 97.44 106 LEU A CA 1
ATOM 780 C C . LEU A 1 106 ? 4.038 -2.780 -2.013 1.00 97.44 106 LEU A C 1
ATOM 782 O O . LEU A 1 106 ? 3.780 -2.350 -0.887 1.00 97.44 106 LEU A O 1
ATOM 786 N N . THR A 1 107 ? 4.553 -3.986 -2.226 1.00 95.88 107 THR A N 1
ATOM 787 C CA . THR A 1 107 ? 4.927 -4.889 -1.137 1.00 95.88 107 THR A CA 1
ATOM 788 C C . THR A 1 107 ? 6.389 -5.276 -1.270 1.00 95.88 107 THR A C 1
ATOM 790 O O . THR A 1 107 ? 6.825 -5.729 -2.329 1.00 95.88 107 THR A O 1
ATOM 793 N N . GLY A 1 108 ? 7.145 -5.073 -0.197 1.00 94.25 108 GLY A N 1
ATOM 794 C CA . GLY A 1 108 ? 8.577 -5.320 -0.157 1.00 94.25 108 GLY A CA 1
ATOM 795 C C . GLY A 1 108 ? 8.936 -6.799 -0.174 1.00 94.25 108 GLY A C 1
ATOM 796 O O . GLY A 1 108 ? 8.152 -7.664 0.227 1.00 94.25 108 GLY A O 1
ATOM 797 N N . ALA A 1 109 ? 10.147 -7.098 -0.639 1.00 91.06 109 ALA A N 1
ATOM 798 C CA . ALA A 1 109 ? 10.760 -8.392 -0.386 1.00 91.06 109 ALA A CA 1
ATOM 799 C C . ALA A 1 109 ? 11.075 -8.542 1.111 1.00 91.06 109 ALA A C 1
ATOM 801 O O . ALA A 1 109 ? 11.213 -7.571 1.859 1.00 91.06 109 ALA A O 1
ATOM 802 N N . LYS A 1 110 ? 11.211 -9.786 1.577 1.00 84.31 110 LYS A N 1
ATOM 803 C CA . LYS A 1 110 ? 11.513 -10.054 2.986 1.00 84.31 110 LYS A CA 1
ATOM 804 C C . LYS A 1 110 ? 12.822 -9.366 3.392 1.00 84.31 110 LYS A C 1
ATOM 806 O O . LYS A 1 110 ? 13.879 -9.685 2.860 1.00 84.31 110 LYS A O 1
ATOM 811 N N . GLY A 1 111 ? 12.742 -8.472 4.378 1.00 83.88 111 GLY A N 1
ATOM 812 C CA . GLY A 1 111 ? 13.899 -7.738 4.893 1.00 83.88 111 GLY A CA 1
ATOM 813 C C . GLY A 1 111 ? 14.311 -6.526 4.055 1.00 83.88 111 GLY A C 1
ATOM 814 O O . GLY A 1 111 ? 15.394 -5.996 4.285 1.00 83.88 111 GLY A O 1
ATOM 815 N N . SER A 1 112 ? 13.487 -6.071 3.104 1.00 89.50 112 SER A N 1
ATOM 816 C CA . SER A 1 112 ? 13.744 -4.828 2.372 1.00 89.50 112 SER A CA 1
ATOM 817 C C . SER A 1 112 ? 13.755 -3.631 3.323 1.00 89.50 112 SER A C 1
ATOM 819 O O . SER A 1 112 ? 12.761 -3.360 3.988 1.00 89.50 112 SER A O 1
ATOM 821 N N . ILE A 1 113 ? 14.871 -2.907 3.376 1.00 92.88 113 ILE A N 1
ATOM 822 C CA . ILE A 1 113 ? 15.035 -1.676 4.162 1.00 92.88 113 ILE A CA 1
ATOM 823 C C . ILE A 1 113 ? 14.875 -0.479 3.222 1.00 92.88 113 ILE A C 1
ATOM 825 O O . ILE A 1 113 ? 15.366 -0.528 2.096 1.00 92.88 113 ILE A O 1
ATOM 829 N N . VAL A 1 114 ? 14.203 0.578 3.679 1.00 95.25 114 VAL A N 1
ATOM 830 C CA . VAL A 1 114 ? 13.971 1.811 2.911 1.00 95.25 114 VAL A CA 1
ATOM 831 C C . VAL A 1 114 ? 14.542 2.994 3.687 1.00 95.25 114 VAL A C 1
ATOM 833 O O . VAL A 1 114 ? 14.153 3.220 4.834 1.00 95.25 114 VAL A O 1
ATOM 836 N N . GLN A 1 115 ? 15.459 3.751 3.084 1.00 94.69 115 GLN A N 1
ATOM 837 C CA . GLN A 1 115 ? 16.005 4.976 3.668 1.00 94.69 115 GLN A CA 1
ATOM 838 C C . GLN A 1 115 ? 15.103 6.178 3.360 1.00 94.69 115 GLN A C 1
ATOM 840 O O . GLN A 1 115 ? 14.118 6.105 2.617 1.00 94.69 115 GLN A O 1
ATOM 845 N N . ALA A 1 116 ? 15.435 7.314 3.971 1.00 95.56 116 ALA A N 1
ATOM 846 C CA . ALA A 1 116 ? 14.700 8.558 3.780 1.00 95.56 116 ALA A CA 1
ATOM 847 C C . ALA A 1 116 ? 14.747 9.035 2.325 1.00 95.56 116 ALA A C 1
ATOM 849 O O . ALA A 1 116 ? 13.741 9.519 1.811 1.00 95.56 116 ALA A O 1
ATOM 850 N N . GLU A 1 117 ? 15.879 8.852 1.652 1.00 97.12 117 GLU A N 1
ATOM 851 C CA . GLU A 1 117 ? 16.100 9.280 0.277 1.00 97.12 117 GLU A CA 1
ATOM 852 C C . GLU A 1 117 ? 15.238 8.484 -0.703 1.00 97.12 117 GLU A C 1
ATOM 854 O O . GLU A 1 117 ? 14.647 9.083 -1.600 1.00 97.12 117 GLU A O 1
ATOM 859 N N . GLU A 1 118 ? 15.098 7.162 -0.531 1.00 97.69 118 GLU A N 1
ATOM 860 C CA . GLU A 1 118 ? 14.199 6.382 -1.389 1.00 97.69 118 GLU A CA 1
ATOM 861 C C . GLU A 1 118 ? 12.729 6.698 -1.104 1.00 97.69 118 GLU A C 1
ATOM 863 O O . GLU A 1 118 ? 11.934 6.790 -2.040 1.00 97.69 118 GLU A O 1
ATOM 868 N N . MET A 1 119 ? 12.353 6.913 0.162 1.00 97.69 119 MET A N 1
ATOM 869 C CA . MET A 1 119 ? 10.980 7.300 0.493 1.00 97.69 119 MET A CA 1
ATOM 870 C C . MET A 1 119 ? 10.621 8.673 -0.095 1.00 97.69 119 MET A C 1
ATOM 872 O O . MET A 1 119 ? 9.527 8.846 -0.639 1.00 97.69 119 MET A O 1
ATOM 876 N N . GLU A 1 120 ? 11.539 9.638 -0.017 1.00 98.19 120 GLU A N 1
ATOM 877 C CA . GLU A 1 120 ? 11.381 10.966 -0.615 1.00 98.19 120 GLU A CA 1
ATOM 878 C C . GLU A 1 120 ? 11.358 10.877 -2.143 1.00 98.19 120 GLU A C 1
ATOM 880 O O . GLU A 1 120 ? 10.481 11.457 -2.778 1.00 98.19 120 GLU A O 1
ATOM 885 N N . ALA A 1 121 ? 12.249 10.087 -2.748 1.00 98.31 121 ALA A N 1
ATOM 886 C CA . ALA A 1 121 ? 12.254 9.870 -4.189 1.00 98.31 121 ALA A CA 1
ATOM 887 C C . ALA A 1 121 ? 10.941 9.251 -4.686 1.00 98.31 121 ALA A C 1
ATOM 889 O O . ALA A 1 121 ? 10.498 9.597 -5.776 1.00 98.31 121 ALA A O 1
ATOM 890 N N . LEU A 1 122 ? 10.317 8.370 -3.895 1.00 98.38 122 LEU A N 1
ATOM 891 C CA . LEU A 1 122 ? 9.081 7.673 -4.245 1.00 98.38 122 LEU A CA 1
ATOM 892 C C . LEU A 1 122 ? 7.817 8.527 -4.043 1.00 98.38 122 LEU A C 1
ATOM 894 O O . LEU A 1 122 ? 6.941 8.525 -4.907 1.00 98.38 122 LEU A O 1
ATOM 898 N N . PHE A 1 123 ? 7.700 9.242 -2.918 1.00 98.25 123 PHE A N 1
ATOM 899 C CA . PHE A 1 123 ? 6.467 9.949 -2.528 1.00 98.25 123 PHE A CA 1
ATOM 900 C C . PHE A 1 123 ? 6.579 11.483 -2.494 1.00 98.25 123 PHE A C 1
ATOM 902 O O . PHE A 1 123 ? 5.559 12.161 -2.370 1.00 98.25 123 PHE A O 1
ATOM 909 N N . GLY A 1 124 ? 7.772 12.060 -2.634 1.00 97.50 124 GLY A N 1
ATOM 910 C CA . GLY A 1 124 ? 7.981 13.515 -2.602 1.00 97.50 124 GLY A CA 1
ATOM 911 C C . GLY A 1 124 ? 7.494 14.246 -3.860 1.00 97.50 124 GLY A C 1
ATOM 912 O O . GLY A 1 124 ? 7.210 15.441 -3.815 1.00 97.50 124 GLY A O 1
ATOM 913 N N . GLY A 1 125 ? 7.348 13.533 -4.983 1.00 96.12 125 GLY A N 1
ATOM 914 C CA . GLY A 1 125 ? 7.021 14.114 -6.292 1.00 96.12 125 GLY A CA 1
ATOM 915 C C . GLY A 1 125 ? 5.540 14.419 -6.551 1.00 96.12 125 GLY A C 1
ATOM 916 O O . GLY A 1 125 ? 5.220 15.039 -7.568 1.00 96.12 125 GLY A O 1
ATOM 917 N N . PHE A 1 126 ? 4.617 13.998 -5.678 1.00 96.38 126 PHE A N 1
ATOM 918 C CA . PHE A 1 126 ? 3.192 14.272 -5.883 1.00 96.38 126 PHE A CA 1
ATOM 919 C C . PHE A 1 126 ? 2.902 15.774 -5.764 1.00 96.38 126 PHE A C 1
ATOM 921 O O . PHE A 1 126 ? 3.274 16.421 -4.787 1.00 96.38 126 PHE A O 1
ATOM 928 N N . ASN A 1 127 ? 2.222 16.325 -6.770 1.00 93.94 127 ASN A N 1
ATOM 929 C CA . ASN A 1 127 ? 1.890 17.753 -6.859 1.00 93.94 127 ASN A CA 1
ATOM 930 C C . ASN A 1 127 ? 0.445 18.024 -7.318 1.00 93.94 127 ASN A C 1
ATOM 932 O O . ASN A 1 127 ? 0.025 19.176 -7.405 1.00 93.94 127 ASN A O 1
ATOM 936 N N . LYS A 1 128 ? -0.319 16.968 -7.608 1.00 94.06 128 LYS A N 1
ATOM 937 C CA . LYS A 1 128 ? -1.707 17.000 -8.077 1.00 94.06 128 LYS A CA 1
ATOM 938 C C . LYS A 1 128 ? -2.466 15.853 -7.434 1.00 94.06 128 LYS A C 1
ATOM 940 O O . LYS A 1 128 ? -1.877 14.830 -7.091 1.00 94.06 128 LYS A O 1
ATOM 945 N N . THR A 1 129 ? -3.773 16.021 -7.285 1.00 95.56 129 THR A N 1
ATOM 946 C CA . THR A 1 129 ? -4.635 14.970 -6.747 1.00 95.56 129 THR A CA 1
ATOM 947 C C . THR A 1 129 ? -4.757 13.801 -7.721 1.00 95.56 129 THR A C 1
ATOM 949 O O . THR A 1 129 ? -4.994 14.024 -8.909 1.00 95.56 129 THR A O 1
ATOM 952 N N . LEU A 1 130 ? -4.680 12.574 -7.209 1.00 93.69 130 LEU A N 1
ATOM 953 C CA . LEU A 1 130 ? -4.985 11.349 -7.947 1.00 93.69 130 LEU A CA 1
ATOM 954 C C . LEU A 1 130 ? -6.315 10.744 -7.473 1.00 93.69 130 LEU A C 1
ATOM 956 O O . LEU A 1 130 ? -6.676 10.904 -6.302 1.00 93.69 130 LEU A O 1
ATOM 960 N N . PRO A 1 131 ? -7.033 9.995 -8.331 1.00 91.31 131 PRO A N 1
ATOM 961 C CA . PRO A 1 131 ? -8.275 9.314 -7.962 1.00 91.31 131 PRO A CA 1
ATOM 962 C C . PRO A 1 131 ? -8.031 8.036 -7.132 1.00 91.31 131 PRO A C 1
ATOM 964 O O . PRO A 1 131 ? -8.833 7.106 -7.175 1.00 91.31 131 PRO A O 1
ATOM 967 N N . LEU A 1 132 ? -6.926 7.979 -6.384 1.00 93.44 132 LEU A N 1
ATOM 968 C CA . LEU A 1 132 ? -6.484 6.796 -5.661 1.00 93.44 132 LEU A CA 1
ATOM 969 C C . LEU A 1 132 ? -7.468 6.454 -4.531 1.00 93.44 132 LEU A C 1
ATOM 971 O O . LEU A 1 132 ? -7.686 7.254 -3.622 1.00 93.44 132 LEU A O 1
ATOM 975 N N . CYS A 1 133 ? -8.027 5.247 -4.581 1.00 95.06 133 CYS A N 1
ATOM 976 C CA . CYS A 1 133 ? -8.922 4.691 -3.565 1.00 95.06 133 CYS A CA 1
ATOM 977 C C . CYS A 1 133 ? -8.198 3.696 -2.651 1.00 95.06 133 CYS A C 1
ATOM 979 O O . CYS A 1 133 ? -8.538 3.576 -1.475 1.00 95.06 133 CYS A O 1
ATOM 981 N N . ILE A 1 134 ? -7.196 2.985 -3.177 1.00 93.25 134 ILE A N 1
ATOM 982 C CA . ILE A 1 134 ? -6.452 1.958 -2.448 1.00 93.25 134 ILE A CA 1
ATOM 983 C C . ILE A 1 134 ? -4.963 2.280 -2.476 1.00 93.25 134 ILE A C 1
ATOM 985 O O . ILE A 1 134 ? -4.358 2.339 -3.547 1.00 93.25 134 ILE A O 1
ATOM 989 N N . LEU A 1 135 ? -4.369 2.361 -1.289 1.00 98.06 135 LEU A N 1
ATOM 990 C CA . LEU A 1 135 ? -2.929 2.411 -1.094 1.00 98.06 135 LEU A CA 1
ATOM 991 C C . LEU A 1 135 ? -2.499 1.256 -0.189 1.00 98.06 135 LEU A C 1
ATOM 993 O O . LEU A 1 135 ? -2.994 1.086 0.925 1.00 98.06 135 LEU A O 1
ATOM 997 N N . THR A 1 136 ? -1.578 0.433 -0.676 1.00 97.88 136 THR A N 1
ATOM 998 C CA . THR A 1 136 ? -0.840 -0.537 0.136 1.00 97.88 136 THR A CA 1
ATOM 999 C C . THR A 1 136 ? 0.641 -0.255 -0.002 1.00 97.88 136 THR A C 1
ATOM 1001 O O . THR A 1 136 ? 1.158 -0.234 -1.116 1.00 97.88 136 THR A O 1
ATOM 1004 N N . PHE A 1 137 ? 1.299 -0.063 1.131 1.00 97.88 137 PHE A N 1
ATOM 1005 C CA . PHE A 1 137 ? 2.742 0.017 1.242 1.00 97.88 137 PHE A CA 1
ATOM 1006 C C . PHE A 1 137 ? 3.134 -0.842 2.441 1.00 97.88 137 PHE A C 1
ATOM 1008 O O . PHE A 1 137 ? 2.849 -0.466 3.572 1.00 97.88 137 PHE A O 1
ATOM 1015 N N . SER A 1 138 ? 3.679 -2.033 2.201 1.00 95.81 138 SER A N 1
ATOM 1016 C CA . SER A 1 138 ? 3.890 -3.024 3.265 1.00 95.81 138 SER A CA 1
ATOM 1017 C C . SER A 1 138 ? 5.149 -3.853 3.064 1.00 95.81 138 SER A C 1
ATOM 1019 O O . SER A 1 138 ? 5.656 -3.966 1.950 1.00 95.81 138 SER A O 1
ATOM 1021 N N . GLY A 1 139 ? 5.644 -4.478 4.132 1.00 93.50 139 GLY A N 1
ATOM 1022 C CA . GLY A 1 139 ? 6.787 -5.393 4.044 1.00 93.50 139 GLY A CA 1
ATOM 1023 C C . GLY A 1 139 ? 8.133 -4.699 3.828 1.00 93.50 139 GLY A C 1
ATOM 1024 O O . GLY A 1 139 ? 9.038 -5.294 3.247 1.00 93.50 139 GLY A O 1
ATOM 1025 N N . PHE A 1 140 ? 8.266 -3.457 4.293 1.00 95.06 140 PHE A N 1
ATOM 1026 C CA . PHE A 1 140 ? 9.493 -2.664 4.228 1.00 95.06 140 PHE A CA 1
ATOM 1027 C C . PHE A 1 140 ? 9.909 -2.237 5.634 1.00 95.06 140 PHE A C 1
ATOM 1029 O O . PHE A 1 140 ? 9.085 -1.734 6.373 1.00 95.06 140 PHE A O 1
ATOM 1036 N N . CYS A 1 141 ? 11.179 -2.325 6.010 1.00 93.75 141 CYS A N 1
ATOM 1037 C CA . CYS A 1 141 ? 11.664 -1.654 7.213 1.00 93.75 141 CYS A CA 1
ATOM 1038 C C . CYS A 1 141 ? 11.844 -0.158 6.904 1.00 93.75 141 CYS A C 1
ATOM 1040 O O . CYS A 1 141 ? 12.807 0.218 6.234 1.00 93.75 141 CYS A O 1
ATOM 1042 N N . ALA A 1 142 ? 10.891 0.671 7.340 1.00 92.69 142 ALA A N 1
ATOM 1043 C CA . ALA A 1 142 ? 10.781 2.094 6.999 1.00 92.69 142 ALA A CA 1
ATOM 1044 C C . ALA A 1 142 ? 10.757 3.000 8.249 1.00 92.69 142 ALA A C 1
ATOM 1046 O O . ALA A 1 142 ? 10.160 4.086 8.261 1.00 92.69 142 ALA A O 1
ATOM 1047 N N . ARG A 1 143 ? 11.394 2.543 9.332 1.00 90.88 143 ARG A N 1
ATOM 1048 C CA . ARG A 1 143 ? 11.393 3.235 10.620 1.00 90.88 143 ARG A CA 1
ATOM 1049 C C . ARG A 1 143 ? 11.919 4.658 10.493 1.00 90.88 143 ARG A C 1
ATOM 1051 O O . ARG A 1 143 ? 13.034 4.891 10.035 1.00 90.88 143 ARG A O 1
ATOM 1058 N N . GLY A 1 144 ? 11.113 5.624 10.925 1.00 88.75 144 GLY A N 1
ATOM 1059 C CA . GLY A 1 144 ? 11.494 7.034 10.935 1.00 88.75 144 GLY A CA 1
ATOM 1060 C C . GLY A 1 144 ? 11.502 7.715 9.560 1.00 88.75 144 GLY A C 1
ATOM 1061 O O . GLY A 1 144 ? 11.629 8.937 9.520 1.00 88.75 144 GLY A O 1
ATOM 1062 N N . CYS A 1 145 ? 11.295 6.992 8.452 1.00 93.50 145 CYS A N 1
ATOM 1063 C CA . CYS A 1 145 ? 11.371 7.562 7.105 1.00 93.50 145 CYS A CA 1
ATOM 1064 C C . CYS A 1 145 ? 10.014 7.740 6.404 1.00 93.50 145 CYS A C 1
ATOM 1066 O O . CYS A 1 145 ? 9.982 8.351 5.349 1.00 93.50 145 CYS A O 1
ATOM 1068 N N . LEU A 1 146 ? 8.881 7.327 6.990 1.00 96.25 146 LEU A N 1
ATOM 1069 C CA . LEU A 1 146 ? 7.542 7.393 6.359 1.00 96.25 146 LEU A CA 1
ATOM 1070 C C . LEU A 1 146 ? 6.943 8.794 6.144 1.00 96.25 146 LEU A C 1
ATOM 1072 O O . LEU A 1 146 ? 5.854 8.918 5.579 1.00 96.25 146 LEU A O 1
ATOM 1076 N N . ALA A 1 147 ? 7.610 9.860 6.587 1.00 96.88 147 ALA A N 1
ATOM 1077 C CA . ALA A 1 147 ? 7.084 11.219 6.474 1.00 96.88 147 ALA A CA 1
ATOM 1078 C C . ALA A 1 147 ? 6.687 11.630 5.035 1.00 96.88 147 ALA A C 1
ATOM 1080 O O . ALA A 1 147 ? 5.628 12.247 4.896 1.00 96.88 147 ALA A O 1
ATOM 1081 N N . PRO A 1 148 ? 7.440 11.296 3.966 1.00 98.31 148 PRO A N 1
ATOM 1082 C CA . PRO A 1 148 ? 7.056 11.628 2.592 1.00 98.31 148 PRO A CA 1
ATOM 1083 C C . PRO A 1 148 ? 5.771 10.913 2.152 1.00 98.31 148 PRO A C 1
ATOM 1085 O O . PRO A 1 148 ? 4.861 11.561 1.632 1.00 98.31 148 PRO A O 1
ATOM 1088 N N . LEU A 1 149 ? 5.629 9.615 2.460 1.00 98.19 149 LEU A N 1
ATOM 1089 C CA . LEU A 1 149 ? 4.399 8.854 2.206 1.00 98.19 149 LEU A CA 1
ATOM 1090 C C . LEU A 1 149 ? 3.206 9.499 2.916 1.00 98.19 149 LEU A C 1
ATOM 1092 O O . LEU A 1 149 ? 2.192 9.790 2.286 1.00 98.19 149 LEU A O 1
ATOM 1096 N N . ILE A 1 150 ? 3.335 9.785 4.212 1.00 98.12 150 ILE A N 1
ATOM 1097 C CA . ILE A 1 150 ? 2.265 10.395 5.012 1.00 98.12 150 ILE A CA 1
ATOM 1098 C C . ILE A 1 150 ? 1.876 11.772 4.455 1.00 98.12 150 ILE A C 1
ATOM 1100 O O . ILE A 1 150 ? 0.692 12.076 4.308 1.00 98.12 150 ILE A O 1
ATOM 1104 N N . LYS A 1 151 ? 2.857 12.608 4.092 1.00 97.81 151 LYS A N 1
ATOM 1105 C CA . LYS A 1 151 ? 2.604 13.925 3.487 1.00 97.81 151 LYS A CA 1
ATOM 1106 C C . LYS A 1 151 ? 1.865 13.814 2.155 1.00 97.81 151 LYS A C 1
ATOM 1108 O O . LYS A 1 151 ? 1.041 14.688 1.875 1.00 97.81 151 LYS A O 1
ATOM 1113 N N . SER A 1 152 ? 2.135 12.764 1.375 1.00 98.25 152 SER A N 1
ATOM 1114 C CA . SER A 1 152 ? 1.512 12.536 0.067 1.00 98.25 152 SER A CA 1
ATOM 1115 C C . SER A 1 152 ? 0.010 12.236 0.142 1.00 98.25 152 SER A C 1
ATOM 1117 O O . SER A 1 152 ? -0.701 12.486 -0.827 1.00 98.25 152 SER A O 1
ATOM 1119 N N . LEU A 1 153 ? -0.515 11.819 1.304 1.00 98.25 153 LEU A N 1
ATOM 1120 C CA . LEU A 1 153 ? -1.944 11.521 1.490 1.00 98.25 153 LEU A CA 1
ATOM 1121 C C . LEU A 1 153 ? -2.865 12.713 1.164 1.00 98.25 153 LEU A C 1
ATOM 1123 O O . LEU A 1 153 ? -4.008 12.508 0.763 1.00 98.25 153 LEU A O 1
ATOM 1127 N N . ARG A 1 154 ? -2.356 13.956 1.226 1.00 97.75 154 ARG A N 1
ATOM 1128 C CA . ARG A 1 154 ? -3.068 15.170 0.768 1.00 97.75 154 ARG A CA 1
ATOM 1129 C C . ARG A 1 154 ? -3.467 15.157 -0.706 1.00 97.75 154 ARG A C 1
ATOM 1131 O O . ARG A 1 154 ? -4.361 15.897 -1.104 1.00 97.75 154 ARG A O 1
ATOM 1138 N N . TYR A 1 155 ? -2.806 14.330 -1.508 1.00 98.12 155 TYR A N 1
ATOM 1139 C CA . TYR A 1 155 ? -3.083 14.168 -2.928 1.00 98.12 155 TYR A CA 1
ATOM 1140 C C . TYR A 1 155 ? -4.064 13.021 -3.211 1.00 98.12 155 TYR A C 1
ATOM 1142 O O . TYR A 1 155 ? -4.433 12.826 -4.366 1.00 98.12 155 TYR A O 1
ATOM 1150 N N . PHE A 1 156 ? -4.533 12.286 -2.192 1.00 97.12 156 PHE A N 1
ATOM 1151 C CA . PHE A 1 156 ? -5.423 11.125 -2.345 1.00 97.12 156 PHE A CA 1
ATOM 1152 C C . PHE A 1 156 ? -6.754 11.301 -1.580 1.00 97.12 156 PHE A C 1
ATOM 1154 O O . PHE A 1 156 ? -7.098 10.474 -0.739 1.00 97.12 156 PHE A O 1
ATOM 1161 N N . PRO A 1 157 ? -7.557 12.348 -1.853 1.00 94.94 157 PRO A N 1
ATOM 1162 C CA . PRO A 1 157 ? -8.765 12.649 -1.066 1.00 94.94 157 PRO A CA 1
ATOM 1163 C C . PRO A 1 157 ? -9.864 11.567 -1.137 1.00 94.94 157 PRO A C 1
ATOM 1165 O O . PRO A 1 157 ? -10.767 11.521 -0.294 1.00 94.94 157 PRO A O 1
ATOM 1168 N N . ASN A 1 158 ? -9.795 10.684 -2.137 1.00 91.56 158 ASN A N 1
ATOM 1169 C CA . ASN A 1 158 ? -10.734 9.578 -2.341 1.00 91.56 158 ASN A CA 1
ATOM 1170 C C . ASN A 1 158 ? -10.291 8.270 -1.669 1.00 91.56 158 ASN A C 1
ATOM 1172 O O . ASN A 1 158 ? -10.975 7.257 -1.820 1.00 91.56 158 ASN A O 1
ATOM 1176 N N . LEU A 1 159 ? -9.177 8.278 -0.929 1.00 95.50 159 LEU A N 1
ATOM 1177 C CA . LEU A 1 159 ? -8.625 7.075 -0.321 1.00 95.50 159 LEU A CA 1
ATOM 1178 C C . LEU A 1 159 ? -9.625 6.450 0.660 1.00 95.50 159 LEU A C 1
ATOM 1180 O O . LEU A 1 159 ? -10.038 7.077 1.636 1.00 95.50 159 LEU A O 1
ATOM 1184 N N . SER A 1 160 ? -9.994 5.198 0.395 1.00 93.25 160 SER A N 1
ATOM 1185 C CA . SER A 1 160 ? -10.899 4.392 1.217 1.00 93.25 160 SER A CA 1
ATOM 1186 C C . SER A 1 160 ? -10.177 3.235 1.906 1.00 93.25 160 SER A C 1
ATOM 1188 O O . SER A 1 160 ? -10.624 2.774 2.955 1.00 93.25 160 SER A O 1
ATOM 1190 N N . TRP A 1 161 ? -9.036 2.794 1.372 1.00 94.25 161 TRP A N 1
ATOM 1191 C CA . TRP A 1 161 ? -8.232 1.719 1.942 1.00 94.25 161 TRP A CA 1
ATOM 1192 C C . TRP A 1 161 ? -6.771 2.135 2.076 1.00 94.25 161 TRP A C 1
ATOM 1194 O O . TRP A 1 161 ? -6.099 2.387 1.073 1.00 94.25 161 TRP A O 1
ATOM 1204 N N . LEU A 1 162 ? -6.263 2.123 3.307 1.00 97.62 162 LEU A N 1
ATOM 1205 C CA . LEU A 1 162 ? -4.861 2.371 3.616 1.00 97.62 162 LEU A CA 1
ATOM 1206 C C . LEU A 1 162 ? -4.270 1.175 4.362 1.00 97.62 162 LEU A C 1
ATOM 1208 O O . LEU A 1 162 ? -4.697 0.843 5.467 1.00 97.62 162 LEU A O 1
ATOM 1212 N N . ASN A 1 163 ? -3.279 0.530 3.754 1.00 96.62 163 ASN A N 1
ATOM 1213 C CA . ASN A 1 163 ? -2.533 -0.561 4.367 1.00 96.62 163 ASN A CA 1
ATOM 1214 C C . ASN A 1 163 ? -1.058 -0.184 4.519 1.00 96.62 163 ASN A C 1
ATOM 1216 O O . ASN A 1 163 ? -0.369 -0.006 3.515 1.00 96.62 163 ASN A O 1
ATOM 1220 N N . LEU A 1 164 ? -0.620 -0.091 5.773 1.00 96.88 164 LEU A N 1
ATOM 1221 C CA . LEU A 1 164 ? 0.736 0.228 6.214 1.00 96.88 164 LEU A CA 1
ATOM 1222 C C . LEU A 1 164 ? 1.291 -0.885 7.121 1.00 96.88 164 LEU A C 1
ATOM 1224 O O . LEU A 1 164 ? 1.982 -0.629 8.105 1.00 96.88 164 LEU A O 1
ATOM 1228 N N . ASP A 1 165 ? 0.922 -2.129 6.823 1.00 93.50 165 ASP A N 1
ATOM 1229 C CA . ASP A 1 165 ? 1.354 -3.322 7.546 1.00 93.50 165 ASP A CA 1
ATOM 1230 C C . ASP A 1 165 ? 2.870 -3.554 7.470 1.00 93.50 165 ASP A C 1
ATOM 1232 O O . ASP A 1 165 ? 3.474 -3.420 6.402 1.00 93.50 165 ASP A O 1
ATOM 1236 N N . ASN A 1 166 ? 3.458 -3.990 8.588 1.00 94.88 166 ASN A N 1
ATOM 1237 C CA . ASN A 1 166 ? 4.849 -4.445 8.659 1.00 94.88 166 ASN A CA 1
ATOM 1238 C C . ASN A 1 166 ? 5.845 -3.413 8.095 1.00 94.88 166 ASN A C 1
ATOM 1240 O O . ASN A 1 166 ? 6.553 -3.683 7.118 1.00 94.88 166 ASN A O 1
ATOM 1244 N N . LEU A 1 167 ? 5.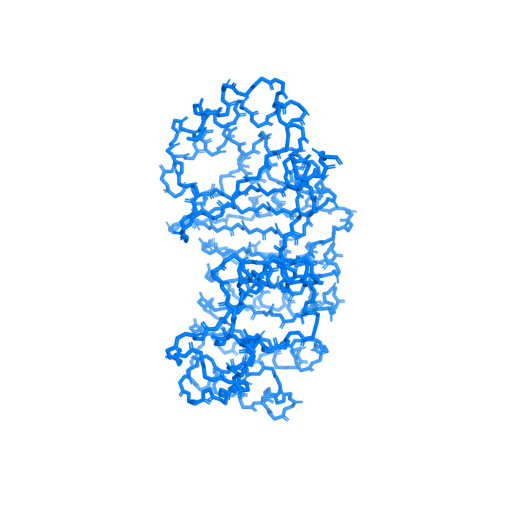847 -2.216 8.693 1.00 96.44 167 LEU A N 1
ATOM 1245 C CA . LEU A 1 167 ? 6.676 -1.083 8.280 1.00 96.44 167 LEU A CA 1
ATOM 1246 C C . LEU A 1 167 ? 7.748 -0.650 9.296 1.00 96.44 167 LEU A C 1
ATOM 1248 O O . LEU A 1 167 ? 8.490 0.299 9.040 1.00 96.44 167 LEU A O 1
ATOM 1252 N N . ASP A 1 168 ? 7.827 -1.321 10.449 1.00 95.00 168 ASP A N 1
ATOM 1253 C CA . ASP A 1 168 ? 8.620 -0.883 11.610 1.00 95.00 168 ASP A CA 1
ATOM 1254 C C . ASP A 1 168 ? 8.289 0.570 12.031 1.00 95.00 168 ASP A C 1
ATOM 1256 O O . ASP A 1 168 ? 9.168 1.375 12.343 1.00 95.00 168 ASP A O 1
ATOM 1260 N N . MET A 1 169 ? 6.997 0.940 11.990 1.00 94.81 169 MET A N 1
ATOM 1261 C CA . MET A 1 169 ? 6.547 2.291 12.353 1.00 94.81 169 MET A CA 1
ATOM 1262 C C . MET A 1 169 ? 6.846 2.619 13.816 1.00 94.81 169 MET A C 1
ATOM 1264 O O . MET A 1 169 ? 6.525 1.839 14.713 1.00 94.81 169 MET A O 1
ATOM 1268 N N . ASP A 1 170 ? 7.360 3.828 14.053 1.00 93.56 170 ASP A N 1
ATOM 1269 C CA . ASP A 1 170 ? 7.498 4.397 15.392 1.00 93.56 170 ASP A CA 1
ATOM 1270 C C . ASP A 1 170 ? 6.347 5.360 15.750 1.00 93.56 170 ASP A C 1
ATOM 1272 O O . ASP A 1 170 ? 5.473 5.685 14.939 1.00 93.56 170 ASP A O 1
ATOM 1276 N N . GLU A 1 171 ? 6.353 5.855 16.990 1.00 95.12 171 GLU A N 1
ATOM 1277 C CA . GLU A 1 171 ? 5.366 6.821 17.484 1.00 95.12 171 GLU A CA 1
ATOM 1278 C C . GLU A 1 171 ? 5.322 8.118 16.655 1.00 95.12 171 GLU A C 1
ATOM 1280 O O . GLU A 1 171 ? 4.259 8.720 16.492 1.00 95.12 171 GLU A O 1
ATOM 1285 N N . ARG A 1 172 ? 6.454 8.558 16.088 1.00 94.81 172 ARG A N 1
ATOM 1286 C CA . ARG A 1 172 ? 6.500 9.784 15.276 1.00 94.81 172 ARG A CA 1
ATOM 1287 C C . ARG A 1 172 ? 5.787 9.565 13.948 1.00 94.81 172 ARG A C 1
ATOM 1289 O O . ARG A 1 172 ? 5.059 10.453 13.506 1.00 94.81 172 ARG A O 1
ATOM 1296 N N . ASN A 1 173 ? 5.981 8.399 13.330 1.00 95.75 173 ASN A N 1
ATOM 1297 C CA . ASN A 1 173 ? 5.265 8.004 12.122 1.00 95.75 173 ASN A CA 1
ATOM 1298 C C . ASN A 1 173 ? 3.763 7.889 12.391 1.00 95.75 173 ASN A C 1
ATOM 1300 O O . ASN A 1 173 ? 2.976 8.426 11.612 1.00 95.75 173 ASN A O 1
ATOM 1304 N N . LEU A 1 174 ? 3.365 7.270 13.508 1.00 96.81 174 LEU A N 1
ATOM 1305 C CA . LEU A 1 174 ? 1.958 7.201 13.902 1.00 96.81 174 LEU A CA 1
ATOM 1306 C C . LEU A 1 174 ? 1.357 8.600 14.058 1.00 96.81 174 LEU A C 1
ATOM 1308 O O . LEU A 1 174 ? 0.346 8.889 13.429 1.00 96.81 174 LEU A O 1
ATOM 1312 N N . ARG A 1 175 ? 1.993 9.494 14.822 1.00 96.62 175 ARG A N 1
ATOM 1313 C CA . ARG A 1 175 ? 1.503 10.869 15.005 1.00 96.62 175 ARG A CA 1
ATOM 1314 C C . ARG A 1 175 ? 1.305 11.596 13.673 1.00 96.62 175 ARG A C 1
ATOM 1316 O O . ARG A 1 175 ? 0.235 12.151 13.446 1.00 96.62 175 ARG A O 1
ATOM 1323 N N . GLY A 1 176 ? 2.293 11.538 12.777 1.00 96.88 176 GLY A N 1
ATOM 1324 C CA . GLY A 1 176 ? 2.172 12.151 11.451 1.00 96.88 176 GLY A CA 1
ATOM 1325 C C . GLY A 1 176 ? 1.013 11.566 10.637 1.00 96.88 176 GLY A C 1
ATOM 1326 O O . GLY A 1 176 ? 0.293 12.301 9.962 1.00 96.88 176 GLY A O 1
ATOM 1327 N N .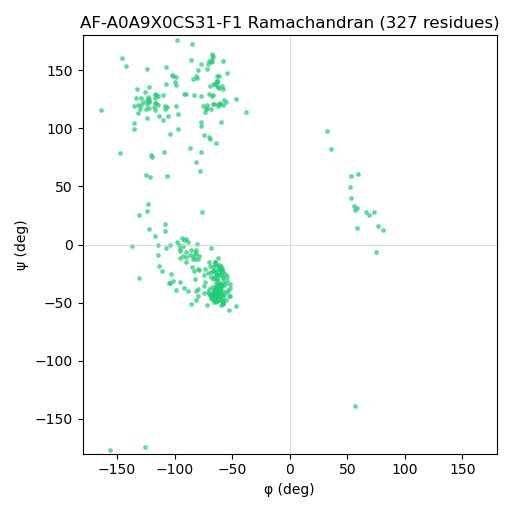 LEU A 1 177 ? 0.796 10.249 10.716 1.00 97.81 177 LEU A N 1
ATOM 1328 C CA . LEU A 1 177 ? -0.339 9.599 10.064 1.00 97.81 177 LEU A CA 1
ATOM 1329 C C . LEU A 1 177 ? -1.673 10.105 10.631 1.00 97.81 177 LEU A C 1
ATOM 1331 O O . LEU A 1 177 ? -2.568 10.441 9.858 1.00 97.81 177 LEU A O 1
ATOM 1335 N N . LEU A 1 178 ? -1.805 10.211 11.953 1.00 97.06 178 LEU A N 1
ATOM 1336 C CA . LEU A 1 178 ? -3.025 10.706 12.598 1.00 97.06 178 LEU A CA 1
ATOM 1337 C C . LEU A 1 178 ? -3.342 12.155 12.186 1.00 97.06 178 LEU A C 1
ATOM 1339 O O . LEU A 1 178 ? -4.489 12.467 11.868 1.00 97.06 178 LEU A O 1
ATOM 1343 N N . GLU A 1 179 ? -2.325 13.015 12.089 1.00 96.25 179 GLU A N 1
ATOM 1344 C CA . GLU A 1 179 ? -2.453 14.396 11.592 1.00 96.25 179 GLU A CA 1
ATOM 1345 C C . GLU A 1 179 ? -2.889 14.465 10.115 1.00 96.25 179 GLU A C 1
ATOM 1347 O O . GLU A 1 179 ? -3.490 15.450 9.674 1.00 96.25 179 GLU A O 1
ATOM 1352 N N . SER A 1 180 ? -2.610 13.418 9.333 1.00 96.81 180 SER A N 1
ATOM 1353 C CA . SER A 1 180 ? -2.958 13.354 7.910 1.00 96.81 180 SER A CA 1
ATOM 1354 C C . SER A 1 180 ? -4.406 12.931 7.636 1.00 96.81 180 SER A C 1
ATOM 1356 O O . SER A 1 180 ? -4.888 13.110 6.519 1.00 96.81 180 SER A O 1
ATOM 1358 N N . PHE A 1 181 ? -5.139 12.421 8.633 1.00 95.88 181 PHE A N 1
ATOM 1359 C CA . PHE A 1 181 ? -6.516 11.938 8.449 1.00 95.88 181 PHE A CA 1
ATOM 1360 C C . PHE A 1 181 ? -7.489 13.008 7.950 1.00 95.88 181 PHE A C 1
ATOM 1362 O O . PHE A 1 181 ? -8.443 12.681 7.245 1.00 95.88 181 PHE A O 1
ATOM 1369 N N . GLN A 1 182 ? -7.210 14.286 8.223 1.00 94.75 182 GLN A N 1
ATOM 1370 C CA . GLN A 1 182 ? -7.958 15.416 7.659 1.00 94.75 182 GLN A CA 1
ATOM 1371 C C . GLN A 1 182 ? -7.982 15.422 6.119 1.00 94.75 182 GLN A C 1
ATOM 1373 O O . GLN A 1 182 ? -8.904 15.968 5.519 1.00 94.75 182 GLN A O 1
ATOM 1378 N N . PHE A 1 183 ? -6.988 14.804 5.476 1.00 96.75 183 PHE A N 1
ATOM 1379 C CA . PHE A 1 183 ? -6.872 14.740 4.023 1.00 96.75 183 PHE A CA 1
ATOM 1380 C C . PHE A 1 183 ? -7.562 13.523 3.396 1.00 96.75 183 PHE A C 1
ATOM 1382 O O . PHE A 1 183 ? -7.782 13.514 2.188 1.00 96.75 183 PHE A O 1
ATOM 1389 N N . ILE A 1 184 ? -7.918 12.513 4.194 1.00 96.12 184 ILE A N 1
ATOM 1390 C CA . ILE A 1 184 ? -8.523 11.252 3.735 1.00 96.12 184 ILE A CA 1
ATOM 1391 C C . ILE A 1 184 ? -9.856 10.984 4.454 1.00 96.12 184 ILE A C 1
ATOM 1393 O O . ILE A 1 184 ? -10.034 9.954 5.108 1.00 96.12 184 ILE A O 1
ATOM 1397 N N . PRO A 1 185 ? -10.847 11.890 4.329 1.00 91.88 185 PRO A N 1
ATOM 1398 C CA . PRO A 1 185 ? -12.103 11.811 5.083 1.00 91.88 185 PRO A CA 1
ATOM 1399 C C . PRO A 1 185 ? -12.959 10.586 4.722 1.00 91.88 185 PRO A C 1
ATOM 1401 O O . PRO A 1 185 ? -13.906 10.248 5.435 1.00 91.88 185 PRO A O 1
ATOM 1404 N N . ASN A 1 186 ? -12.644 9.931 3.601 1.00 89.44 186 ASN A N 1
ATOM 1405 C CA . ASN A 1 186 ? -13.366 8.782 3.075 1.00 89.44 186 ASN A CA 1
ATOM 1406 C C . ASN A 1 186 ? -12.797 7.428 3.521 1.00 89.44 186 ASN A C 1
ATOM 1408 O O . ASN A 1 186 ? -13.287 6.405 3.049 1.00 89.44 186 ASN A O 1
ATOM 1412 N N . LEU A 1 187 ? -11.799 7.411 4.411 1.00 92.50 187 LEU A N 1
ATOM 1413 C CA . LEU A 1 187 ? -11.127 6.182 4.816 1.00 92.50 187 LEU A CA 1
ATOM 1414 C C . LEU A 1 187 ? -12.108 5.195 5.468 1.00 92.50 187 LEU A C 1
ATOM 1416 O O . LEU A 1 187 ? -12.737 5.504 6.479 1.00 92.50 187 LEU A O 1
ATOM 1420 N N . GLU A 1 188 ? -12.214 3.998 4.893 1.00 88.62 188 GLU A N 1
ATOM 1421 C CA . GLU A 1 188 ? -13.073 2.903 5.357 1.00 88.62 188 GLU A CA 1
ATOM 1422 C C . GLU A 1 188 ? -12.279 1.792 6.044 1.00 88.62 188 GLU A C 1
ATOM 1424 O O . GLU A 1 188 ? -12.770 1.167 6.985 1.00 88.62 188 GLU A O 1
ATOM 1429 N N . SER A 1 189 ? -11.049 1.553 5.595 1.00 88.81 189 SER A N 1
ATOM 1430 C CA . SER A 1 189 ? -10.183 0.498 6.106 1.00 88.81 189 SER A CA 1
ATOM 1431 C C . SER A 1 189 ? -8.782 1.024 6.367 1.00 88.81 189 SER A C 1
ATOM 1433 O O . SER A 1 189 ? -8.148 1.598 5.478 1.00 88.81 189 SER A O 1
ATOM 1435 N N . LEU A 1 190 ? -8.307 0.807 7.591 1.00 94.44 190 LEU A N 1
ATOM 1436 C CA . LEU A 1 190 ? -6.961 1.137 8.029 1.00 94.44 190 LEU A CA 1
ATOM 1437 C C . LEU A 1 190 ? -6.289 -0.116 8.583 1.00 94.44 190 LEU A C 1
ATOM 1439 O O . LEU A 1 190 ? -6.759 -0.695 9.562 1.00 94.44 190 LEU A O 1
ATOM 1443 N N . ASN A 1 191 ? -5.170 -0.506 7.984 1.00 94.44 191 ASN A N 1
ATOM 1444 C CA . ASN A 1 191 ? -4.328 -1.575 8.496 1.00 94.44 191 ASN A CA 1
ATOM 1445 C C . ASN A 1 191 ? -2.967 -1.022 8.936 1.00 94.44 191 ASN A C 1
ATOM 1447 O O . ASN A 1 191 ? -2.233 -0.467 8.120 1.00 94.44 191 ASN A O 1
ATOM 1451 N N . LEU A 1 192 ? -2.654 -1.201 10.218 1.00 95.94 192 LEU A N 1
ATOM 1452 C CA . LEU A 1 192 ? -1.384 -0.870 10.862 1.00 95.94 192 LEU A CA 1
ATOM 1453 C C . LEU A 1 192 ? -0.737 -2.098 11.513 1.00 95.94 192 LEU A C 1
ATOM 1455 O O . LEU A 1 192 ? 0.165 -1.931 12.335 1.00 95.94 192 LEU A O 1
ATOM 1459 N N . SER A 1 193 ? -1.201 -3.315 11.214 1.00 92.94 193 SER A N 1
ATOM 1460 C CA . SER A 1 193 ? -0.707 -4.522 11.868 1.00 92.94 193 SER A CA 1
ATOM 1461 C C . SER A 1 193 ? 0.803 -4.713 11.704 1.00 92.94 193 SER A C 1
ATOM 1463 O O . SER A 1 193 ? 1.438 -4.147 10.815 1.00 92.94 193 SER A O 1
ATOM 1465 N N . HIS A 1 194 ? 1.389 -5.496 12.610 1.00 93.75 194 HIS A N 1
ATOM 1466 C CA . HIS A 1 194 ? 2.814 -5.842 12.589 1.00 93.75 194 HIS A CA 1
ATOM 1467 C C . HIS A 1 194 ? 3.761 -4.624 12.654 1.00 93.75 194 HIS A C 1
ATOM 1469 O O . HIS A 1 194 ? 4.866 -4.663 12.120 1.00 93.75 194 HIS A O 1
ATOM 1475 N N . ASN A 1 195 ? 3.353 -3.540 13.322 1.00 95.81 195 ASN A N 1
ATOM 1476 C CA . ASN A 1 195 ? 4.192 -2.364 13.577 1.00 95.81 195 ASN A CA 1
ATOM 1477 C C . ASN A 1 195 ? 4.427 -2.168 15.079 1.00 95.81 195 ASN A C 1
ATOM 1479 O O . ASN A 1 195 ? 3.440 -2.088 15.803 1.00 95.81 195 ASN A O 1
ATOM 1483 N N . PRO A 1 196 ? 5.666 -2.017 15.576 1.00 95.19 196 PRO A N 1
ATOM 1484 C CA . PRO A 1 196 ? 5.967 -1.980 17.010 1.00 95.19 196 PRO A CA 1
ATOM 1485 C C . PRO A 1 196 ? 5.633 -0.625 17.666 1.00 95.19 196 PRO A C 1
ATOM 1487 O O . PRO A 1 196 ? 6.497 0.069 18.197 1.00 95.19 196 PRO A O 1
ATOM 1490 N N . LEU A 1 197 ? 4.353 -0.255 17.663 1.00 95.88 197 LEU A N 1
ATOM 1491 C CA . LEU A 1 197 ? 3.845 1.015 18.186 1.00 95.88 197 LEU A CA 1
ATOM 1492 C C . LEU A 1 197 ? 3.822 1.060 19.721 1.00 95.88 197 LEU A C 1
ATOM 1494 O O . LEU A 1 197 ? 3.871 2.140 20.309 1.00 95.88 197 LEU A O 1
ATOM 1498 N N . GLY A 1 198 ? 3.727 -0.096 20.385 1.00 95.69 198 GLY A N 1
ATOM 1499 C CA . GLY A 1 198 ? 3.626 -0.173 21.842 1.00 95.69 198 GLY A CA 1
ATOM 1500 C C . GLY A 1 198 ? 2.434 0.634 22.367 1.00 95.69 198 GLY A C 1
ATOM 1501 O O . GLY A 1 198 ? 1.367 0.654 21.753 1.00 95.69 198 GLY A O 1
ATOM 1502 N N . HIS A 1 199 ? 2.628 1.346 23.476 1.00 96.12 199 HIS A N 1
ATOM 1503 C CA . HIS A 1 199 ? 1.563 2.132 24.105 1.00 96.12 199 HIS A CA 1
ATOM 1504 C C . HIS A 1 199 ? 1.067 3.310 23.247 1.00 96.12 199 HIS A C 1
ATOM 1506 O O . HIS A 1 199 ? -0.076 3.751 23.399 1.00 96.12 199 HIS A O 1
ATOM 1512 N N . ALA A 1 200 ? 1.875 3.791 22.292 1.00 96.50 200 ALA A N 1
ATOM 1513 C CA . ALA A 1 200 ? 1.497 4.900 21.416 1.00 96.50 200 ALA A CA 1
ATOM 1514 C C . ALA A 1 200 ? 0.241 4.599 20.583 1.00 96.50 200 ALA A C 1
ATOM 1516 O O . ALA A 1 200 ? -0.472 5.527 20.197 1.00 96.50 200 ALA A O 1
ATOM 1517 N N . VAL A 1 201 ? -0.084 3.317 20.357 1.00 96.06 201 VAL A N 1
ATOM 1518 C CA . VAL A 1 201 ? -1.304 2.896 19.652 1.00 96.06 201 VAL A CA 1
ATOM 1519 C C . VAL A 1 201 ? -2.572 3.490 20.273 1.00 96.06 201 VAL A C 1
ATOM 1521 O O . VAL A 1 201 ? -3.529 3.760 19.557 1.00 96.06 201 VAL A O 1
ATOM 1524 N N . THR A 1 202 ? -2.594 3.745 21.585 1.00 96.31 202 THR A N 1
ATOM 1525 C CA . THR A 1 202 ? -3.774 4.263 22.295 1.00 96.31 202 THR A CA 1
ATOM 1526 C C . THR A 1 202 ? -4.197 5.654 21.807 1.00 96.31 202 THR A C 1
ATOM 1528 O O . THR A 1 202 ? -5.387 5.975 21.807 1.00 96.31 202 THR A O 1
ATOM 1531 N N . SER A 1 20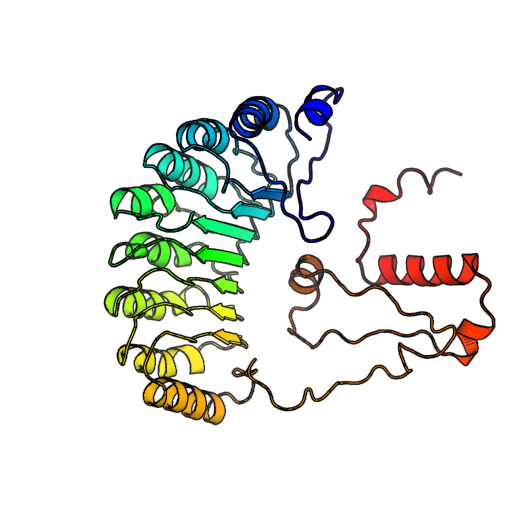3 ? -3.254 6.441 21.276 1.00 96.69 203 SER A N 1
ATOM 1532 C CA . SER A 1 203 ? -3.497 7.768 20.691 1.00 96.69 203 SER A CA 1
ATOM 1533 C C . SER A 1 203 ? -4.373 7.749 19.427 1.00 96.69 203 SER A C 1
ATOM 1535 O O . SER A 1 203 ? -4.917 8.783 19.026 1.00 96.69 203 SER A O 1
ATOM 1537 N N . ILE A 1 204 ? -4.575 6.576 18.810 1.00 95.50 204 ILE A N 1
ATOM 1538 C CA . ILE A 1 204 ? -5.420 6.424 17.619 1.00 95.50 204 ILE A CA 1
ATOM 1539 C C . ILE A 1 204 ? -6.908 6.641 17.916 1.00 95.50 204 ILE A C 1
ATOM 1541 O O . ILE A 1 204 ? -7.661 7.061 17.039 1.00 95.50 204 ILE A O 1
ATOM 1545 N N . VAL A 1 205 ? -7.337 6.368 19.152 1.00 94.62 205 VAL A N 1
ATOM 1546 C CA . VAL A 1 205 ? -8.745 6.352 19.570 1.00 94.62 205 VAL A CA 1
ATOM 1547 C C . VAL A 1 205 ? -9.491 7.647 19.212 1.00 94.62 205 VAL A C 1
ATOM 1549 O O . VAL A 1 205 ? -10.483 7.553 18.484 1.00 94.62 205 VAL A O 1
ATOM 1552 N N . PRO A 1 206 ? -9.047 8.851 19.637 1.00 94.19 206 PRO A N 1
ATOM 1553 C CA . PRO A 1 206 ? -9.751 10.094 19.309 1.00 94.19 206 PRO A CA 1
ATOM 1554 C C . PRO A 1 206 ? -9.806 10.384 17.804 1.00 94.19 206 PRO A C 1
ATOM 1556 O O . PRO A 1 206 ? -10.728 11.048 17.338 1.00 94.19 206 PRO A O 1
ATOM 1559 N N . HIS A 1 207 ? -8.855 9.874 17.025 1.00 94.38 207 HIS A N 1
ATOM 1560 C CA . HIS A 1 207 ? -8.790 10.109 15.586 1.00 94.38 207 HIS A CA 1
ATOM 1561 C C . HIS A 1 207 ? -9.735 9.173 14.825 1.00 94.38 207 HIS A C 1
ATOM 1563 O O . HIS A 1 207 ? -10.535 9.618 14.005 1.00 94.38 207 HIS A O 1
ATOM 1569 N N . VAL A 1 208 ? -9.704 7.877 15.141 1.00 91.00 208 VAL A N 1
ATOM 1570 C CA . VAL A 1 208 ? -10.538 6.861 14.484 1.00 91.00 208 VAL A CA 1
ATOM 1571 C C . VAL A 1 208 ? -12.023 7.037 14.791 1.00 91.00 208 VAL A C 1
ATOM 1573 O O . VAL A 1 208 ? -12.855 6.843 13.903 1.00 91.00 208 VAL A O 1
ATOM 1576 N N . ILE A 1 209 ? -12.380 7.448 16.012 1.00 90.31 209 ILE A N 1
ATOM 1577 C CA . ILE A 1 209 ? -13.783 7.725 16.361 1.00 90.31 209 ILE A CA 1
ATOM 1578 C C . ILE A 1 209 ? -14.360 8.836 15.470 1.00 90.31 209 ILE A C 1
ATOM 1580 O O . ILE A 1 209 ? -15.521 8.758 15.066 1.00 90.31 209 ILE A O 1
ATOM 1584 N N . ASN A 1 210 ? -13.534 9.816 15.099 1.00 89.38 210 ASN A N 1
ATOM 1585 C CA . ASN A 1 210 ? -13.926 10.958 14.278 1.00 89.38 210 ASN A CA 1
ATOM 1586 C C . ASN A 1 210 ? -13.845 10.706 12.763 1.00 89.38 210 ASN A C 1
ATOM 1588 O O . ASN A 1 210 ? -14.342 11.526 11.995 1.00 89.38 210 ASN A O 1
ATOM 1592 N N . LEU A 1 211 ? -13.280 9.583 12.305 1.00 90.25 211 LEU A N 1
ATOM 1593 C CA . LEU A 1 211 ? -13.283 9.215 10.886 1.00 90.25 211 LEU A CA 1
ATOM 1594 C C . LEU A 1 211 ? -14.658 8.670 10.491 1.00 90.25 211 LEU A C 1
ATOM 1596 O O . LEU A 1 211 ? -14.962 7.528 10.837 1.00 90.25 211 LEU A O 1
ATOM 1600 N N . PRO A 1 212 ? -15.509 9.411 9.759 1.00 85.75 212 PRO A N 1
ATOM 1601 C CA . PRO A 1 212 ? -16.931 9.091 9.643 1.00 85.75 212 PRO A CA 1
ATOM 1602 C C . PRO A 1 212 ? -17.185 7.742 8.967 1.00 85.75 212 PRO A C 1
ATOM 1604 O O . PRO A 1 212 ? -18.049 6.996 9.430 1.00 85.75 212 PRO A O 1
ATOM 1607 N N . LYS A 1 213 ? -16.395 7.399 7.941 1.00 86.56 213 LYS A N 1
ATOM 1608 C CA . LYS A 1 213 ? -16.587 6.201 7.112 1.00 86.56 213 LYS A CA 1
ATOM 1609 C C . LYS A 1 213 ? -15.773 4.982 7.536 1.00 86.56 213 LYS A C 1
ATOM 1611 O O . LYS A 1 213 ? -15.973 3.924 6.947 1.00 86.56 213 LYS A O 1
ATOM 1616 N N . LEU A 1 214 ? -14.904 5.096 8.545 1.00 86.19 214 LEU A N 1
ATOM 1617 C CA . LEU A 1 214 ? -14.078 3.963 8.957 1.00 86.19 214 LEU A CA 1
ATOM 1618 C C . LEU A 1 214 ? -14.974 2.813 9.425 1.00 86.19 214 LEU A C 1
ATOM 1620 O O . LEU A 1 214 ? -15.934 3.047 10.156 1.00 86.19 214 LEU A O 1
ATOM 1624 N N . ARG A 1 215 ? -14.658 1.597 8.977 1.00 82.94 215 ARG A N 1
ATOM 1625 C CA . ARG A 1 215 ? -15.366 0.332 9.238 1.00 82.94 215 ARG A CA 1
ATOM 1626 C C . ARG A 1 215 ? -14.422 -0.778 9.684 1.00 82.94 215 ARG A C 1
ATOM 1628 O O . ARG A 1 215 ? -14.848 -1.677 10.402 1.00 82.94 215 ARG A O 1
ATOM 1635 N N . PHE A 1 216 ? -13.166 -0.719 9.251 1.00 82.00 216 PHE A N 1
ATOM 1636 C CA . PHE A 1 216 ? -12.160 -1.729 9.541 1.00 82.00 216 PHE A CA 1
ATOM 1637 C C . PHE A 1 216 ? -10.894 -1.066 10.078 1.00 82.00 216 PHE A C 1
ATOM 1639 O O . PHE A 1 216 ? -10.339 -0.162 9.453 1.00 82.00 216 PHE A O 1
ATOM 1646 N N . LEU A 1 217 ? -10.446 -1.533 11.241 1.00 87.19 217 LEU A N 1
ATOM 1647 C CA . LEU A 1 217 ? -9.174 -1.164 11.844 1.00 87.19 217 LEU A CA 1
ATOM 1648 C C . LEU A 1 217 ? -8.433 -2.444 12.231 1.00 87.19 217 LEU A C 1
ATOM 1650 O O . LEU A 1 217 ? -8.903 -3.178 13.102 1.00 87.19 217 LEU A O 1
ATOM 1654 N N . ASP A 1 218 ? -7.281 -2.692 11.613 1.00 87.81 218 ASP A N 1
ATOM 1655 C CA . ASP A 1 218 ? -6.374 -3.761 12.028 1.00 87.81 218 ASP A CA 1
ATOM 1656 C C . ASP A 1 218 ? -5.129 -3.164 12.694 1.00 87.81 218 ASP A C 1
ATOM 1658 O O . ASP A 1 218 ? -4.390 -2.376 12.107 1.00 87.81 218 ASP A O 1
ATOM 1662 N N . ILE A 1 219 ? -4.941 -3.523 13.960 1.00 91.31 219 ILE A N 1
ATOM 1663 C CA . ILE A 1 219 ? -3.818 -3.131 14.819 1.00 91.31 219 ILE A CA 1
ATOM 1664 C C . ILE A 1 219 ? -3.224 -4.368 15.506 1.00 91.31 219 ILE A C 1
ATOM 1666 O O . ILE A 1 219 ? -2.646 -4.287 16.592 1.00 91.31 219 ILE A O 1
ATOM 1670 N N . LYS A 1 220 ? -3.383 -5.554 14.909 1.00 88.75 220 LYS A N 1
ATOM 1671 C CA . LYS A 1 220 ? -2.797 -6.785 15.446 1.00 88.75 220 LYS A CA 1
ATOM 1672 C C . LYS A 1 220 ? -1.280 -6.690 15.481 1.00 88.75 220 LYS A C 1
ATOM 1674 O O . LYS A 1 220 ? -0.657 -6.131 14.587 1.00 88.75 220 LYS A O 1
ATOM 1679 N N . GLN A 1 221 ? -0.689 -7.297 16.506 1.00 90.44 221 GLN A N 1
ATOM 1680 C CA . GLN A 1 221 ? 0.766 -7.343 16.678 1.00 90.44 221 GLN A CA 1
ATOM 1681 C C . GLN A 1 221 ? 1.419 -5.949 16.687 1.00 90.44 221 GLN A C 1
ATOM 1683 O O . GLN A 1 221 ? 2.541 -5.795 16.216 1.00 90.44 221 GLN A O 1
ATOM 1688 N N . THR A 1 222 ? 0.709 -4.938 17.208 1.00 91.56 222 THR A N 1
ATOM 1689 C CA . THR A 1 222 ? 1.251 -3.574 17.321 1.00 91.56 222 THR A CA 1
ATOM 1690 C C . THR A 1 222 ? 1.694 -3.166 18.720 1.00 91.56 222 THR A C 1
ATOM 1692 O O . THR A 1 222 ? 2.538 -2.289 18.888 1.00 91.56 222 THR A O 1
ATOM 1695 N N . CYS A 1 223 ? 1.108 -3.784 19.739 1.00 93.81 223 CYS A N 1
ATOM 1696 C CA . CYS A 1 223 ? 1.171 -3.358 21.132 1.00 93.81 223 CYS A CA 1
ATOM 1697 C C . CYS A 1 223 ? 0.916 -4.547 22.070 1.00 93.81 223 CYS A C 1
ATOM 1699 O O . CYS A 1 223 ? 0.753 -5.687 21.616 1.00 93.81 223 CYS A O 1
ATOM 1701 N N . SER A 1 224 ? 0.879 -4.293 23.382 1.00 95.38 224 SER A N 1
ATOM 1702 C CA . SER A 1 224 ? 0.495 -5.313 24.358 1.00 95.38 224 SER A CA 1
ATOM 1703 C C . SER A 1 224 ? -0.985 -5.700 24.219 1.00 95.38 224 SER A C 1
ATOM 1705 O O . SER A 1 224 ? -1.798 -4.992 23.617 1.00 95.38 224 SER A O 1
ATOM 1707 N N . LYS A 1 225 ? -1.367 -6.838 24.811 1.00 93.56 225 LYS A N 1
ATOM 1708 C CA . LYS A 1 225 ? -2.775 -7.263 24.843 1.00 93.56 225 LYS A CA 1
ATOM 1709 C C . LYS A 1 225 ? -3.648 -6.275 25.623 1.00 93.56 225 LYS A C 1
ATOM 1711 O O . LYS A 1 225 ? -4.810 -6.106 25.260 1.00 93.56 225 LYS A O 1
ATOM 1716 N N . GLU A 1 226 ? -3.120 -5.638 26.673 1.00 94.44 226 GLU A N 1
ATOM 1717 C CA . GLU A 1 226 ? -3.869 -4.642 27.448 1.00 94.44 226 GLU A CA 1
ATOM 1718 C C . GLU A 1 226 ? -4.218 -3.417 26.597 1.00 94.44 226 GLU A C 1
ATOM 1720 O O . GLU A 1 226 ? -5.391 -3.042 26.531 1.00 94.44 226 GLU A O 1
ATOM 1725 N N . ASP A 1 227 ? -3.236 -2.844 25.895 1.00 95.44 227 ASP A N 1
ATOM 1726 C CA . ASP A 1 227 ? -3.438 -1.673 25.033 1.00 95.44 227 ASP A CA 1
ATOM 1727 C C . ASP A 1 227 ? -4.397 -1.985 23.877 1.00 95.44 227 ASP A C 1
ATOM 1729 O O . ASP A 1 227 ? -5.327 -1.221 23.603 1.00 95.44 227 ASP A O 1
ATOM 1733 N N . LEU A 1 228 ? -4.236 -3.152 23.244 1.00 92.50 228 LEU A N 1
ATOM 1734 C CA . LEU A 1 228 ? -5.132 -3.615 22.185 1.00 92.50 228 LEU A CA 1
ATOM 1735 C C . LEU A 1 228 ? -6.583 -3.714 22.680 1.00 92.50 228 LEU A C 1
ATOM 1737 O O . LEU A 1 228 ? -7.513 -3.244 22.016 1.00 92.50 228 LEU A O 1
ATOM 1741 N N . ASN A 1 229 ? -6.783 -4.296 23.865 1.00 91.75 229 ASN A N 1
ATOM 1742 C CA . ASN A 1 229 ? -8.099 -4.423 24.485 1.00 91.75 229 ASN A CA 1
ATOM 1743 C C . ASN A 1 229 ? -8.689 -3.060 24.860 1.00 91.75 229 ASN A C 1
ATOM 1745 O O . ASN A 1 229 ? -9.888 -2.848 24.664 1.00 91.75 229 ASN A O 1
ATOM 1749 N N . TYR A 1 230 ? -7.871 -2.131 25.360 1.00 94.44 230 TYR A N 1
ATOM 1750 C CA . TYR A 1 230 ? -8.290 -0.760 25.648 1.00 94.44 230 TYR A CA 1
ATOM 1751 C C . TYR A 1 230 ? -8.791 -0.049 24.386 1.00 94.44 230 TYR A C 1
ATOM 1753 O O . TYR A 1 230 ? -9.919 0.456 24.373 1.00 94.44 230 TYR A O 1
ATOM 1761 N N . VAL A 1 231 ? -7.998 -0.056 23.307 1.00 93.50 231 VAL A N 1
ATOM 1762 C CA . VAL A 1 231 ? -8.366 0.580 22.032 1.00 93.50 231 VAL A CA 1
ATOM 1763 C C . VAL A 1 231 ? -9.657 -0.028 21.496 1.00 93.50 231 VAL A C 1
ATOM 1765 O O . VAL A 1 231 ? -10.611 0.688 21.184 1.00 93.50 231 VAL A O 1
ATOM 1768 N N . ARG A 1 232 ? -9.731 -1.361 21.466 1.00 89.00 232 ARG A N 1
ATOM 1769 C CA . ARG A 1 232 ? -10.900 -2.086 20.977 1.00 89.00 232 ARG A CA 1
ATOM 1770 C C . ARG A 1 232 ? -12.153 -1.790 21.798 1.00 89.00 232 ARG A C 1
ATOM 1772 O O . ARG A 1 232 ? -13.211 -1.533 21.230 1.00 89.00 232 ARG A O 1
ATOM 1779 N N . LYS A 1 233 ? -12.064 -1.813 23.128 1.00 89.62 233 LYS A N 1
ATOM 1780 C CA . LYS A 1 233 ? -13.203 -1.515 24.005 1.00 89.62 233 LYS A CA 1
ATOM 1781 C C . LYS A 1 233 ? -13.704 -0.089 23.779 1.00 89.62 233 LYS A C 1
ATOM 1783 O O . LYS A 1 233 ? -14.904 0.105 23.605 1.00 89.62 233 LYS A O 1
ATOM 1788 N N . THR A 1 234 ? -12.790 0.875 23.726 1.00 92.44 234 THR A N 1
ATOM 1789 C CA . THR A 1 234 ? -13.125 2.299 23.600 1.00 92.44 234 THR A CA 1
ATOM 1790 C C . THR A 1 234 ? -13.742 2.615 22.237 1.00 92.44 234 THR A C 1
ATOM 1792 O O . THR A 1 234 ? -14.788 3.258 22.163 1.00 92.44 234 THR A O 1
ATOM 1795 N N . ILE A 1 235 ? -13.174 2.079 21.150 1.00 88.88 235 ILE A N 1
ATOM 1796 C CA . ILE A 1 235 ? -13.749 2.232 19.807 1.00 88.88 235 ILE A CA 1
ATOM 1797 C C . ILE A 1 235 ? -15.096 1.510 19.711 1.00 88.88 235 ILE A C 1
ATOM 1799 O O . ILE A 1 235 ? -16.023 2.068 19.140 1.00 88.88 235 ILE A O 1
ATOM 1803 N N . LYS A 1 236 ? -15.267 0.315 20.298 1.00 84.56 236 LYS A N 1
ATOM 1804 C CA . LYS A 1 236 ? -16.553 -0.409 20.249 1.00 84.56 236 LYS A CA 1
ATOM 1805 C C . LYS A 1 236 ? -17.665 0.358 20.965 1.00 84.56 236 LYS A C 1
ATOM 1807 O O . LYS A 1 236 ? -18.804 0.326 20.512 1.00 84.56 236 LYS A O 1
ATOM 1812 N N . GLN A 1 237 ? -17.334 1.043 22.060 1.00 86.12 237 GLN A N 1
ATOM 1813 C CA . GLN A 1 237 ? -18.270 1.891 22.798 1.00 86.12 237 GLN A CA 1
ATOM 1814 C C . GLN A 1 237 ? -18.661 3.147 22.010 1.00 86.12 237 GLN A C 1
ATOM 1816 O O . GLN A 1 237 ? -19.838 3.489 21.967 1.00 86.12 237 GLN A O 1
ATOM 1821 N N . ALA A 1 238 ? -17.702 3.812 21.365 1.00 85.94 238 ALA A N 1
ATOM 1822 C CA . ALA A 1 238 ? -17.958 5.045 20.618 1.00 85.94 238 ALA A CA 1
ATOM 1823 C C . ALA A 1 238 ? -18.503 4.809 19.195 1.00 85.94 238 ALA A C 1
ATOM 1825 O O . ALA A 1 238 ? -19.227 5.639 18.650 1.00 85.94 238 ALA A O 1
ATOM 1826 N N . LYS A 1 239 ? -18.137 3.684 18.577 1.00 78.00 239 LYS A N 1
ATOM 1827 C CA . LYS A 1 239 ? -18.393 3.335 17.177 1.00 78.00 239 LYS A CA 1
ATOM 1828 C C . LYS A 1 239 ? -18.579 1.810 17.023 1.00 78.00 239 LYS A C 1
ATOM 1830 O O . LYS A 1 239 ? -17.682 1.104 16.551 1.00 78.00 239 LYS A O 1
ATOM 1835 N N . PRO A 1 240 ? -19.765 1.271 17.361 1.00 67.69 240 PRO A N 1
ATOM 1836 C CA . PRO A 1 240 ? -20.010 -0.176 17.395 1.00 67.69 240 PRO A CA 1
ATOM 1837 C C . PRO A 1 240 ? -19.845 -0.886 16.038 1.00 67.69 240 PRO A C 1
ATOM 1839 O O . PRO A 1 240 ? -19.665 -2.100 16.009 1.00 67.69 240 PRO A O 1
ATOM 1842 N N . HIS A 1 241 ? -19.851 -0.149 14.920 1.00 63.81 241 HIS A N 1
ATOM 1843 C CA . HIS A 1 241 ? -19.701 -0.689 13.563 1.00 63.81 241 HIS A CA 1
ATOM 1844 C C . HIS A 1 241 ? -18.248 -0.785 13.046 1.00 63.81 241 HIS A C 1
ATOM 1846 O O . HIS A 1 241 ? -18.046 -1.331 11.967 1.00 63.81 241 HIS A O 1
ATOM 1852 N N . VAL A 1 242 ? -17.244 -0.271 13.775 1.00 56.31 242 VAL A N 1
ATOM 1853 C CA . VAL A 1 242 ? -15.840 -0.148 13.293 1.00 56.31 242 VAL A CA 1
ATOM 1854 C C . VAL A 1 242 ? -14.948 -1.333 13.644 1.00 56.31 242 VAL A C 1
ATOM 1856 O O . VAL A 1 242 ? -13.834 -1.473 13.145 1.00 56.31 242 VAL A O 1
ATOM 1859 N N . LEU A 1 243 ? -15.442 -2.228 14.492 1.00 52.31 243 LEU A N 1
ATOM 1860 C CA . LEU A 1 243 ? -14.693 -3.387 14.952 1.00 52.31 243 LEU A CA 1
ATOM 1861 C C . LEU A 1 243 ? -15.424 -4.655 14.547 1.00 52.31 243 LEU A C 1
ATOM 1863 O O . LEU A 1 243 ? -16.044 -5.331 15.371 1.00 52.31 243 LEU A O 1
ATOM 1867 N N . ARG A 1 244 ? -15.332 -4.993 13.261 1.00 47.72 244 ARG A N 1
ATOM 1868 C CA . ARG A 1 244 ? -15.491 -6.386 12.853 1.00 47.72 244 ARG A CA 1
ATOM 1869 C C . ARG A 1 244 ? -14.224 -7.121 13.238 1.00 47.72 244 ARG A C 1
ATOM 1871 O O . ARG A 1 244 ? -13.216 -7.092 12.542 1.00 47.72 244 ARG A O 1
ATOM 1878 N N . ASP A 1 245 ? -14.284 -7.720 14.410 1.00 37.88 245 ASP A N 1
ATOM 1879 C CA . ASP A 1 245 ? -13.221 -8.551 14.918 1.00 37.88 245 ASP A CA 1
ATOM 1880 C C . ASP A 1 245 ? -13.073 -9.799 14.042 1.00 37.88 245 ASP A C 1
ATOM 1882 O O . ASP A 1 245 ? -14.018 -10.566 13.873 1.00 37.88 245 ASP A O 1
ATOM 1886 N N . VAL A 1 246 ? -11.891 -9.994 13.457 1.00 36.66 246 VAL A N 1
ATOM 1887 C CA . VAL A 1 246 ? -11.572 -11.189 12.651 1.00 36.66 246 VAL A CA 1
ATOM 1888 C C . VAL A 1 246 ? -11.195 -12.385 13.546 1.00 36.66 246 VAL A C 1
ATOM 1890 O O . VAL A 1 246 ? -10.928 -13.477 13.056 1.00 36.66 246 VAL A O 1
ATOM 1893 N N . THR A 1 247 ? -11.204 -12.238 14.870 1.00 31.42 247 THR A N 1
ATOM 1894 C CA . THR A 1 247 ? -10.978 -13.352 15.796 1.00 31.42 247 THR A CA 1
ATOM 1895 C C . THR A 1 247 ? -12.299 -13.922 16.294 1.00 31.42 247 THR A C 1
ATOM 1897 O O . THR A 1 247 ? -12.927 -13.372 17.187 1.00 31.42 247 THR A O 1
ATOM 1900 N N . THR A 1 248 ? -12.697 -15.033 15.664 1.00 40.03 248 THR A N 1
ATOM 1901 C CA . THR A 1 248 ? -13.458 -16.143 16.264 1.00 40.03 248 THR A CA 1
ATOM 1902 C C . THR A 1 248 ? -14.505 -15.751 17.308 1.00 40.03 248 THR A C 1
ATOM 1904 O O . THR A 1 248 ? -14.257 -15.899 18.495 1.00 40.03 248 THR A O 1
ATOM 1907 N N . GLU A 1 249 ? -15.693 -15.340 16.867 1.00 32.97 249 GLU A N 1
ATOM 1908 C CA . GLU A 1 249 ? -16.960 -15.777 17.469 1.00 32.97 249 GLU A CA 1
ATOM 1909 C C . GLU A 1 249 ? -18.115 -15.463 16.510 1.00 32.97 249 GLU A C 1
ATOM 1911 O O . GLU A 1 249 ? -18.356 -14.318 16.139 1.00 32.97 249 GLU A O 1
ATOM 1916 N N . THR A 1 250 ? -18.758 -16.541 16.048 1.00 31.47 250 THR A N 1
ATOM 1917 C CA . THR A 1 250 ? -19.999 -16.615 15.260 1.00 31.47 250 THR A CA 1
ATOM 1918 C C . THR A 1 250 ? -20.259 -15.462 14.292 1.00 31.47 250 THR A C 1
ATOM 1920 O O . THR A 1 250 ? -20.864 -14.447 14.634 1.00 31.47 250 THR A O 1
ATOM 1923 N N . ARG A 1 251 ? -19.911 -15.703 13.019 1.00 35.09 251 ARG A N 1
ATOM 1924 C CA . ARG A 1 251 ? -20.628 -15.118 11.882 1.00 35.09 251 ARG A CA 1
ATOM 1925 C C . ARG A 1 251 ? -22.117 -15.120 12.247 1.00 35.09 251 ARG A C 1
ATOM 1927 O O . ARG A 1 251 ? -22.702 -16.197 12.340 1.00 35.09 251 ARG A O 1
ATOM 1934 N N . GLN A 1 252 ? -22.748 -13.958 12.406 1.00 38.50 252 GLN A N 1
ATOM 1935 C CA . GLN A 1 252 ? -24.146 -13.882 12.006 1.00 38.50 252 GLN A CA 1
ATOM 1936 C C . GLN A 1 252 ? -24.101 -14.114 10.502 1.00 38.50 252 GLN A C 1
ATOM 1938 O O . GLN A 1 252 ? -23.883 -13.191 9.722 1.00 38.50 252 GLN A O 1
ATOM 1943 N N . SER A 1 253 ? -24.149 -15.388 10.104 1.00 40.34 253 SER A N 1
ATOM 1944 C CA . SER A 1 253 ? -24.331 -15.749 8.716 1.00 40.34 253 SER A CA 1
ATOM 1945 C C . SER A 1 253 ? -25.657 -15.125 8.352 1.00 40.34 253 SER A C 1
ATOM 1947 O O . SER A 1 253 ? -26.708 -15.587 8.799 1.00 40.34 253 SER A O 1
ATOM 1949 N N . VAL A 1 254 ? -25.617 -14.034 7.599 1.00 50.22 254 VAL A N 1
ATOM 1950 C CA . VAL A 1 254 ? -26.817 -13.627 6.906 1.00 50.22 254 VAL A CA 1
ATOM 1951 C C . VAL A 1 254 ? -27.001 -14.682 5.835 1.00 50.22 254 VAL A C 1
ATOM 1953 O O . VAL A 1 254 ? -26.331 -14.664 4.804 1.00 50.22 254 VAL A O 1
ATOM 1956 N N . THR A 1 255 ? -27.778 -15.699 6.184 1.00 60.19 255 THR A N 1
ATOM 1957 C CA . THR A 1 255 ? -27.941 -16.876 5.358 1.00 60.19 255 THR A CA 1
ATOM 1958 C C . THR A 1 255 ? -28.655 -16.466 4.077 1.00 60.19 255 THR A C 1
ATOM 1960 O O . THR A 1 255 ? -29.581 -15.645 4.112 1.00 60.19 255 THR A O 1
ATOM 1963 N N . PRO A 1 256 ? -28.218 -16.995 2.926 1.00 72.81 256 PRO A N 1
ATOM 1964 C CA . PRO A 1 256 ? -28.998 -16.878 1.710 1.00 72.81 256 PRO A CA 1
ATOM 1965 C C . PRO A 1 256 ? -30.406 -17.425 1.962 1.00 72.81 256 PRO A C 1
ATOM 1967 O O . PRO A 1 256 ? -30.606 -18.339 2.763 1.00 72.81 256 PRO A O 1
ATOM 1970 N N . ARG A 1 257 ? -31.402 -16.839 1.287 1.00 82.12 257 ARG A N 1
ATOM 1971 C CA . ARG A 1 257 ? -32.814 -17.225 1.448 1.00 82.12 257 ARG A CA 1
ATOM 1972 C C . ARG A 1 257 ? -33.050 -18.711 1.143 1.00 82.12 257 ARG A C 1
ATOM 1974 O O . ARG A 1 257 ? -33.969 -19.303 1.701 1.00 82.12 257 ARG A O 1
ATOM 1981 N N . HIS A 1 258 ? -32.222 -19.290 0.277 1.00 85.88 258 HIS A N 1
ATOM 1982 C CA . HIS A 1 258 ? -32.216 -20.709 -0.058 1.00 85.88 258 HIS A CA 1
ATOM 1983 C C . HIS A 1 258 ? -30.824 -21.300 0.196 1.00 85.88 258 HIS A C 1
ATOM 1985 O O . HIS A 1 258 ? -29.823 -20.588 0.110 1.00 85.88 258 HIS A O 1
ATOM 1991 N N . ASP A 1 259 ? -30.775 -22.592 0.520 1.00 81.06 259 ASP A N 1
ATOM 1992 C CA . ASP A 1 259 ? -29.533 -23.304 0.825 1.00 81.06 259 ASP A CA 1
ATOM 1993 C C . ASP A 1 259 ? -28.637 -23.427 -0.418 1.00 81.06 259 ASP A C 1
ATOM 1995 O O . ASP A 1 259 ? -29.067 -23.892 -1.474 1.00 81.06 259 ASP A O 1
ATOM 1999 N N . VAL A 1 260 ? -27.377 -23.016 -0.273 1.00 85.69 260 VAL A N 1
ATOM 2000 C CA . VAL A 1 260 ? -26.348 -23.085 -1.320 1.00 85.69 260 VAL A CA 1
ATOM 2001 C C . VAL A 1 260 ? -25.886 -24.514 -1.598 1.00 85.69 260 VAL A C 1
ATOM 2003 O O . VAL A 1 260 ? -25.409 -24.785 -2.695 1.00 85.69 260 VAL A O 1
ATOM 2006 N N . ASN A 1 261 ? -26.032 -25.425 -0.630 1.00 85.06 261 ASN A N 1
ATOM 2007 C CA . ASN A 1 261 ? -25.563 -26.809 -0.734 1.00 85.06 261 ASN A CA 1
ATOM 2008 C C . ASN A 1 261 ? -26.673 -27.792 -1.134 1.00 85.06 261 ASN A C 1
ATOM 2010 O O . ASN A 1 261 ? -26.428 -28.999 -1.209 1.00 85.06 261 ASN A O 1
ATOM 2014 N N . ALA A 1 262 ? -27.892 -27.305 -1.382 1.00 85.56 262 ALA A N 1
ATOM 2015 C CA . ALA A 1 262 ? -28.995 -28.162 -1.790 1.00 85.56 262 ALA A CA 1
ATOM 2016 C C . ALA A 1 262 ? -28.703 -28.829 -3.155 1.00 85.56 262 ALA A C 1
ATOM 2018 O O . ALA A 1 262 ? -28.181 -28.173 -4.064 1.00 85.56 262 ALA A O 1
ATOM 2019 N N . PRO A 1 263 ? -29.061 -30.114 -3.348 1.00 83.81 263 PRO A N 1
ATOM 2020 C CA . PRO A 1 263 ? -28.896 -30.791 -4.630 1.00 83.81 263 PRO A CA 1
ATOM 2021 C C . PRO A 1 263 ? -29.591 -30.028 -5.763 1.00 83.81 263 PRO A C 1
ATOM 2023 O O . PRO A 1 263 ? -30.790 -29.768 -5.709 1.00 83.81 263 PRO A O 1
ATOM 2026 N N . GLY A 1 264 ? -28.830 -29.660 -6.795 1.00 83.38 264 GLY A N 1
ATOM 2027 C CA . GLY A 1 264 ? -29.359 -28.892 -7.922 1.00 83.38 264 GLY A CA 1
ATOM 2028 C C . GLY A 1 264 ? -29.578 -27.401 -7.639 1.00 83.38 264 GLY A C 1
ATOM 2029 O O . GLY A 1 264 ? -30.255 -26.749 -8.435 1.00 83.38 264 GLY A O 1
ATOM 2030 N N . ALA A 1 265 ? -29.001 -26.837 -6.571 1.00 88.81 265 ALA A N 1
ATOM 2031 C CA . ALA A 1 265 ? -28.986 -25.392 -6.347 1.00 88.81 265 ALA A CA 1
ATOM 2032 C C . ALA A 1 265 ? -28.304 -24.654 -7.515 1.00 88.81 265 ALA A C 1
ATOM 2034 O O . ALA A 1 265 ? -27.268 -25.077 -8.031 1.00 88.81 265 ALA A O 1
ATOM 2035 N N . LEU A 1 266 ? -28.903 -23.547 -7.959 1.00 92.94 266 LEU A N 1
ATOM 2036 C CA . LEU A 1 266 ? -28.292 -22.629 -8.922 1.00 92.94 266 LEU A CA 1
ATOM 2037 C C . LEU A 1 266 ? -27.802 -21.394 -8.163 1.00 92.94 266 LEU A C 1
ATOM 2039 O O . LEU A 1 266 ? -28.584 -20.485 -7.878 1.00 92.94 266 LEU A O 1
ATOM 2043 N N . VAL A 1 267 ? -26.519 -21.406 -7.800 1.00 91.38 267 VAL A N 1
ATOM 2044 C CA . VAL A 1 267 ? -25.854 -20.331 -7.053 1.00 91.38 267 VAL A CA 1
ATOM 2045 C C . VAL A 1 267 ? -25.226 -19.349 -8.034 1.00 91.38 267 VAL A C 1
ATOM 2047 O O . VAL A 1 267 ? -24.510 -19.750 -8.948 1.00 91.38 267 VAL A O 1
ATOM 2050 N N . MET A 1 268 ? -25.503 -18.064 -7.849 1.00 93.38 268 MET A N 1
ATOM 2051 C CA . MET A 1 268 ? -24.954 -16.995 -8.673 1.00 93.38 268 MET A CA 1
ATOM 2052 C C . MET A 1 268 ? -23.517 -16.641 -8.270 1.00 93.38 268 MET A C 1
ATOM 2054 O O . MET A 1 268 ? -23.168 -16.743 -7.088 1.00 93.38 268 MET A O 1
ATOM 2058 N N . PRO A 1 269 ? -22.688 -16.175 -9.221 1.00 84.19 269 PRO A N 1
ATOM 2059 C CA . PRO A 1 269 ? -21.306 -15.808 -8.951 1.00 84.19 269 PRO A CA 1
ATOM 2060 C C . PRO A 1 269 ? -21.206 -14.634 -7.972 1.00 84.19 269 PRO A C 1
ATOM 2062 O O . PRO A 1 269 ? -22.015 -13.699 -7.973 1.00 84.19 269 PRO A O 1
ATOM 2065 N N . ARG A 1 270 ? -20.172 -14.679 -7.127 1.00 83.06 270 ARG A N 1
ATOM 2066 C CA . ARG A 1 270 ? -19.868 -13.603 -6.179 1.00 83.06 270 ARG A CA 1
ATOM 2067 C C . ARG A 1 270 ? -19.127 -12.456 -6.876 1.00 83.06 270 ARG A C 1
ATOM 2069 O O . ARG A 1 270 ? -18.263 -12.720 -7.711 1.00 83.06 270 ARG A O 1
ATOM 2076 N N . PRO A 1 271 ? -19.389 -11.191 -6.499 1.00 77.75 271 PRO A N 1
ATOM 2077 C CA . PRO A 1 271 ? -18.634 -10.055 -7.012 1.00 77.75 271 PRO A CA 1
ATOM 2078 C C . PRO A 1 271 ? -17.160 -10.123 -6.599 1.00 77.75 271 PRO A C 1
ATOM 2080 O O . PRO A 1 271 ? -16.843 -10.456 -5.454 1.00 77.75 271 PRO A O 1
ATOM 2083 N N . SER A 1 272 ? -16.253 -9.762 -7.510 1.00 68.00 272 SER A N 1
ATOM 2084 C CA . SER A 1 272 ? -14.818 -9.661 -7.215 1.00 68.00 272 SER A CA 1
ATOM 2085 C C . SER A 1 272 ? -14.527 -8.506 -6.250 1.00 68.00 272 SER A C 1
ATOM 2087 O O . SER A 1 272 ? -15.321 -7.576 -6.119 1.00 68.00 272 SER A O 1
ATOM 2089 N N . ALA A 1 273 ? -13.369 -8.520 -5.585 1.00 55.38 273 ALA A N 1
ATOM 2090 C CA . ALA A 1 273 ? -12.978 -7.431 -4.682 1.00 55.38 273 ALA A CA 1
ATOM 2091 C C . ALA A 1 273 ? -12.953 -6.057 -5.385 1.00 55.38 273 ALA A C 1
ATOM 2093 O O . ALA A 1 273 ? -13.316 -5.047 -4.784 1.00 55.38 273 ALA A O 1
ATOM 2094 N N . THR A 1 274 ? -12.571 -6.027 -6.664 1.00 54.91 274 THR A N 1
ATOM 2095 C CA . THR A 1 274 ? -12.574 -4.817 -7.497 1.00 54.91 274 THR A CA 1
ATOM 2096 C C . THR A 1 274 ? -13.997 -4.337 -7.784 1.00 54.91 274 THR A C 1
ATOM 2098 O O . THR A 1 274 ? -14.290 -3.162 -7.591 1.00 54.91 274 THR A O 1
ATOM 2101 N N . HIS A 1 275 ? -14.907 -5.243 -8.159 1.00 68.25 275 HIS A N 1
ATOM 2102 C CA . HIS A 1 275 ? -16.317 -4.911 -8.405 1.00 68.25 275 HIS A CA 1
ATOM 2103 C C . HIS A 1 275 ? -17.017 -4.397 -7.139 1.00 68.25 275 HIS A C 1
ATOM 2105 O O . HIS A 1 275 ? -17.725 -3.389 -7.168 1.00 68.25 275 HIS A O 1
ATOM 2111 N N . GLN A 1 276 ? -16.745 -5.030 -5.994 1.00 71.62 276 GLN A N 1
ATOM 2112 C CA . GLN A 1 276 ? -17.262 -4.589 -4.698 1.00 71.62 276 GLN A CA 1
ATOM 2113 C C . GLN A 1 276 ? -16.784 -3.174 -4.344 1.00 71.62 276 GLN A C 1
ATOM 2115 O O . GLN A 1 276 ? -17.557 -2.391 -3.801 1.00 71.62 276 GLN A O 1
ATOM 2120 N N . LEU A 1 277 ? -15.547 -2.812 -4.685 1.00 56.06 277 LEU A N 1
ATOM 2121 C CA . LEU A 1 277 ? -15.025 -1.463 -4.462 1.00 56.06 277 LEU A CA 1
ATOM 2122 C C . LEU A 1 277 ? -15.806 -0.399 -5.257 1.00 56.06 277 LEU A C 1
ATOM 2124 O O . LEU A 1 277 ? -16.058 0.694 -4.754 1.00 56.06 277 LEU A O 1
ATOM 2128 N N . GLU A 1 278 ? -16.187 -0.716 -6.495 1.00 60.78 278 GLU A N 1
ATOM 2129 C CA . GLU A 1 278 ? -16.859 0.217 -7.406 1.00 60.78 278 GLU A CA 1
ATOM 2130 C C . GLU A 1 278 ? -18.363 0.347 -7.100 1.00 60.78 278 GLU A C 1
ATOM 2132 O O . GLU A 1 278 ? -18.916 1.456 -7.131 1.00 60.78 278 GLU A O 1
ATOM 2137 N N . HIS A 1 279 ? -19.011 -0.768 -6.740 1.00 62.53 279 HIS A N 1
ATOM 2138 C CA . HIS A 1 279 ? -20.471 -0.867 -6.650 1.00 62.53 279 HIS A CA 1
ATOM 2139 C C . HIS A 1 279 ? -21.027 -1.075 -5.227 1.00 62.53 279 HIS A C 1
ATOM 2141 O O . HIS A 1 279 ? -22.192 -0.760 -4.988 1.00 62.53 279 HIS A O 1
ATOM 2147 N N . ASN A 1 280 ? -20.225 -1.511 -4.247 1.00 68.69 280 ASN A N 1
ATOM 2148 C CA . ASN A 1 280 ? -20.641 -1.708 -2.847 1.00 68.69 280 ASN A CA 1
ATOM 2149 C C . ASN A 1 280 ? -20.079 -0.615 -1.916 1.00 68.69 280 ASN A C 1
ATOM 2151 O O . ASN A 1 280 ? -19.405 -0.889 -0.924 1.00 68.69 280 ASN A O 1
ATOM 2155 N N . ARG A 1 281 ? -20.414 0.654 -2.194 1.00 51.28 281 ARG A N 1
ATOM 2156 C CA . ARG A 1 281 ? -20.005 1.827 -1.377 1.00 51.28 281 ARG A CA 1
ATOM 2157 C C . ARG A 1 281 ? -20.490 1.750 0.085 1.00 51.28 281 ARG A C 1
ATOM 2159 O O . ARG A 1 281 ? -19.965 2.401 0.987 1.00 51.28 281 ARG A O 1
ATOM 2166 N N . GLY A 1 282 ? -21.520 0.943 0.335 1.00 46.06 282 GLY A N 1
ATOM 2167 C CA . GLY A 1 282 ? -22.059 0.657 1.663 1.00 46.06 282 GLY A CA 1
ATOM 2168 C C . GLY A 1 282 ? -21.250 -0.359 2.475 1.00 46.06 282 GLY A C 1
ATOM 2169 O O . GLY A 1 282 ? -21.539 -0.509 3.661 1.00 46.06 282 GLY A O 1
ATOM 2170 N N . GLY A 1 283 ? -20.263 -1.038 1.872 1.00 54.84 283 GLY A N 1
ATOM 2171 C CA . GLY A 1 283 ? -19.446 -2.052 2.547 1.00 54.84 283 GLY A CA 1
ATOM 2172 C C . GLY A 1 283 ? -20.289 -3.175 3.151 1.00 54.84 283 GLY A C 1
ATOM 2173 O O . GLY A 1 283 ? -19.944 -3.718 4.199 1.00 54.84 283 GLY A O 1
ATOM 2174 N N . LEU A 1 284 ? -21.441 -3.457 2.537 1.00 69.88 284 LEU A N 1
ATOM 2175 C CA . LEU A 1 284 ? -22.391 -4.446 3.027 1.00 69.88 284 LEU A CA 1
ATOM 2176 C C . LEU A 1 284 ? -21.829 -5.853 2.815 1.00 69.88 284 LEU A C 1
ATOM 2178 O O . LEU A 1 284 ? -21.073 -6.085 1.871 1.00 69.88 284 LEU A O 1
ATOM 2182 N N . ASP A 1 285 ? -22.221 -6.794 3.674 1.00 71.75 285 ASP A N 1
ATOM 2183 C CA . ASP A 1 285 ? -21.837 -8.196 3.507 1.00 71.75 285 ASP A CA 1
ATOM 2184 C C . ASP A 1 285 ? -22.306 -8.745 2.163 1.00 71.75 285 ASP A C 1
ATOM 2186 O O . ASP A 1 285 ? -23.469 -8.588 1.781 1.00 71.75 285 ASP A O 1
ATOM 2190 N N . ILE A 1 286 ? -21.403 -9.449 1.481 1.00 76.75 286 ILE A N 1
ATOM 2191 C CA . ILE A 1 286 ? -21.735 -10.175 0.260 1.00 76.75 286 ILE A CA 1
ATOM 2192 C C . ILE A 1 286 ? -22.572 -11.389 0.635 1.00 76.75 286 ILE A C 1
ATOM 2194 O O . ILE A 1 286 ? -22.120 -12.276 1.363 1.00 76.75 286 ILE A O 1
ATOM 2198 N N . ARG A 1 287 ? -23.805 -11.410 0.133 1.00 80.19 287 ARG A N 1
ATOM 2199 C CA . ARG A 1 287 ? -24.744 -12.515 0.314 1.00 80.19 287 ARG A CA 1
ATOM 2200 C C . ARG A 1 287 ? -24.735 -13.394 -0.923 1.00 80.19 287 ARG A C 1
ATOM 2202 O O . ARG A 1 287 ? -24.767 -12.877 -2.037 1.00 80.19 287 ARG A O 1
ATOM 2209 N N . ASP A 1 288 ? -24.731 -14.707 -0.714 1.00 84.75 288 ASP A N 1
ATOM 2210 C CA . ASP A 1 288 ? -24.958 -15.647 -1.806 1.00 84.75 288 ASP A CA 1
ATOM 2211 C C . ASP A 1 288 ? -26.367 -15.453 -2.361 1.00 84.75 288 ASP A C 1
ATOM 2213 O O . ASP A 1 288 ? -27.339 -15.294 -1.616 1.00 84.75 288 ASP A O 1
ATOM 2217 N N . VAL A 1 289 ? -26.473 -15.458 -3.683 1.00 90.50 289 VAL A N 1
ATOM 2218 C CA . VAL A 1 289 ? -27.754 -15.388 -4.375 1.00 90.50 289 VAL A CA 1
ATOM 2219 C C . VAL A 1 289 ? -28.008 -16.761 -4.971 1.00 90.50 289 VAL A C 1
ATOM 2221 O O . VAL A 1 289 ? -27.250 -17.232 -5.813 1.00 90.50 289 VAL A O 1
ATOM 2224 N N . VAL A 1 290 ? -29.066 -17.417 -4.506 1.00 92.25 290 VAL A N 1
ATOM 2225 C CA . VAL A 1 290 ? -29.489 -18.734 -4.987 1.00 92.25 290 VAL A CA 1
ATOM 2226 C C . VAL A 1 290 ? -30.844 -18.564 -5.655 1.00 92.25 290 VAL A C 1
ATOM 2228 O O . VAL A 1 290 ? -31.753 -17.979 -5.062 1.00 92.25 290 VAL A O 1
ATOM 2231 N N . VAL A 1 291 ? -30.976 -19.046 -6.891 1.00 91.00 291 VAL A N 1
ATOM 2232 C CA . VAL A 1 291 ? -32.262 -19.034 -7.604 1.00 91.00 291 VAL A CA 1
ATOM 2233 C C . VAL A 1 291 ? -33.234 -19.952 -6.883 1.00 91.00 291 VAL A C 1
ATOM 2235 O O . VAL A 1 291 ? -32.858 -21.050 -6.473 1.00 91.00 291 VAL A O 1
ATOM 2238 N N . ASP A 1 292 ? -34.485 -19.509 -6.759 1.00 91.56 292 ASP A N 1
ATOM 2239 C CA . ASP A 1 292 ? -35.544 -20.263 -6.092 1.00 91.56 292 ASP A CA 1
ATOM 2240 C C . ASP A 1 292 ? -35.561 -21.734 -6.571 1.00 91.56 292 ASP A C 1
ATOM 2242 O O . ASP A 1 292 ? -35.615 -21.982 -7.786 1.00 91.56 292 ASP A O 1
ATOM 2246 N N . PRO A 1 293 ? -35.489 -22.723 -5.659 1.00 91.56 293 PRO A N 1
ATOM 2247 C CA . PRO A 1 293 ? -35.547 -24.144 -5.997 1.00 91.56 293 PRO A CA 1
ATOM 2248 C C . PRO A 1 293 ? -36.749 -24.523 -6.866 1.00 91.56 293 PRO A C 1
ATOM 2250 O O . PRO A 1 293 ? -36.617 -25.362 -7.755 1.00 91.56 293 PRO A O 1
ATOM 2253 N N . HIS A 1 294 ? -37.900 -23.868 -6.676 1.00 89.50 294 HIS A N 1
ATOM 2254 C CA . HIS A 1 294 ? -39.101 -24.127 -7.463 1.00 89.50 294 HIS A CA 1
ATOM 2255 C C . HIS A 1 294 ? -38.908 -23.789 -8.946 1.00 89.50 294 HIS A C 1
ATOM 2257 O O . HIS A 1 294 ? -39.455 -24.469 -9.815 1.00 89.50 294 HIS A O 1
ATOM 2263 N N . VAL A 1 295 ? -38.095 -22.771 -9.242 1.00 89.12 295 VAL A N 1
ATOM 2264 C CA . VAL A 1 295 ? -37.746 -22.369 -10.608 1.00 89.12 295 VAL A CA 1
ATOM 2265 C C . VAL A 1 295 ? -36.564 -23.188 -11.115 1.00 89.12 295 VAL A C 1
ATOM 2267 O O . VAL A 1 295 ? -36.643 -23.786 -12.185 1.00 89.12 295 VAL A O 1
ATOM 2270 N N . SER A 1 296 ? -35.477 -23.255 -10.342 1.00 90.88 296 SER A N 1
ATOM 2271 C CA . SER A 1 296 ? -34.217 -23.856 -10.789 1.00 90.88 296 SER A CA 1
ATOM 2272 C C . SER A 1 296 ? -34.325 -25.354 -11.089 1.00 90.88 296 SER A C 1
ATOM 2274 O O . SER A 1 296 ? -33.650 -25.822 -12.005 1.00 90.88 296 SER A O 1
ATOM 2276 N N . GLN A 1 297 ? -35.214 -26.095 -10.418 1.00 91.25 297 GLN A N 1
ATOM 2277 C CA . GLN A 1 297 ? -35.463 -27.515 -10.713 1.00 91.25 297 GLN A CA 1
ATOM 2278 C C . GLN A 1 297 ? -36.053 -27.767 -12.114 1.00 91.25 297 GLN A C 1
ATOM 2280 O O . GLN A 1 297 ? -35.902 -28.859 -12.655 1.00 91.25 297 GLN A O 1
ATOM 2285 N N . HIS A 1 298 ? -36.710 -26.768 -12.713 1.00 93.75 298 HIS A N 1
ATOM 2286 C CA . HIS A 1 298 ? -37.327 -26.876 -14.038 1.00 93.75 298 HIS A CA 1
ATOM 2287 C C . HIS A 1 298 ? -36.416 -26.368 -15.168 1.00 93.75 298 HIS A C 1
ATOM 2289 O O . HIS A 1 298 ? -36.765 -26.494 -16.343 1.00 93.75 298 HIS A O 1
ATOM 2295 N N . LEU A 1 299 ? -35.254 -25.793 -14.836 1.00 92.94 299 LEU A N 1
ATOM 2296 C CA . LEU A 1 299 ? -34.323 -25.244 -15.820 1.00 92.94 299 LEU A CA 1
ATOM 2297 C C . LEU A 1 299 ? -33.430 -26.337 -16.411 1.00 92.94 299 LEU A C 1
ATOM 2299 O O . LEU A 1 299 ? -32.736 -27.061 -15.693 1.00 92.94 299 LEU A O 1
ATOM 2303 N N . ARG A 1 300 ? -33.371 -26.389 -17.742 1.00 93.19 300 ARG A N 1
ATOM 2304 C CA . ARG A 1 300 ? -32.376 -27.179 -18.486 1.00 93.19 300 ARG A CA 1
ATOM 2305 C C . ARG A 1 300 ? -30.982 -26.550 -18.344 1.00 93.19 300 ARG A C 1
ATOM 2307 O O . ARG A 1 300 ? -30.909 -25.343 -18.128 1.00 93.19 300 ARG A O 1
ATOM 2314 N N . PRO A 1 301 ? -29.880 -27.305 -18.541 1.00 91.81 301 PRO A N 1
ATOM 2315 C CA . PRO A 1 301 ? -28.514 -26.792 -18.367 1.00 91.81 301 PRO A CA 1
ATOM 2316 C C . PRO A 1 301 ? -28.259 -25.425 -19.027 1.00 91.81 301 PRO A C 1
ATOM 2318 O O . PRO A 1 301 ? -27.945 -24.470 -18.328 1.00 91.81 301 PRO A O 1
ATOM 2321 N N . HIS A 1 302 ? -28.567 -25.275 -20.319 1.00 88.50 302 HIS A N 1
ATOM 2322 C CA . HIS A 1 302 ? -28.395 -24.002 -21.036 1.00 88.50 302 HIS A CA 1
ATOM 2323 C C . HIS A 1 302 ? -29.264 -22.849 -20.495 1.00 88.50 302 HIS A C 1
ATOM 2325 O O . HIS A 1 302 ? -28.892 -21.685 -20.604 1.00 88.50 302 HIS A O 1
ATOM 2331 N N . GLN A 1 303 ? -30.433 -23.140 -19.909 1.00 91.44 303 GLN A N 1
ATOM 2332 C CA . GLN A 1 303 ? -31.276 -22.113 -19.285 1.00 91.44 303 GLN A CA 1
ATOM 2333 C C . GLN A 1 303 ? -30.669 -21.639 -17.963 1.00 91.44 303 GLN A C 1
ATOM 2335 O O . GLN A 1 303 ? -30.802 -20.471 -17.615 1.00 91.44 303 GLN A O 1
ATOM 2340 N N . ARG A 1 304 ? -29.975 -22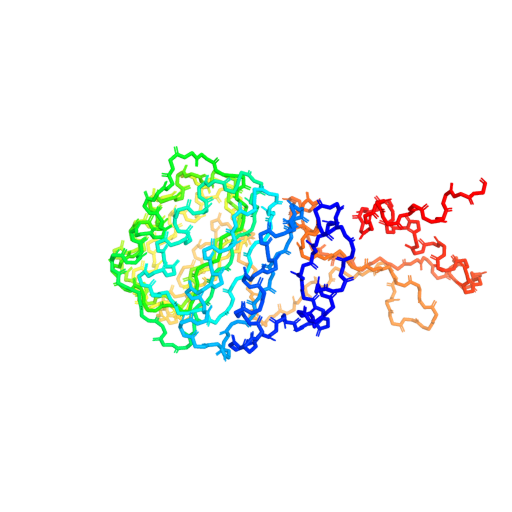.523 -17.236 1.00 93.12 304 ARG A N 1
ATOM 2341 C CA . ARG A 1 304 ? -29.226 -22.161 -16.024 1.00 93.12 304 ARG A CA 1
ATOM 2342 C C . ARG A 1 304 ? -28.057 -21.244 -16.378 1.00 93.12 304 ARG A C 1
ATOM 2344 O O . ARG A 1 304 ? -27.889 -20.217 -15.724 1.00 93.12 304 ARG A O 1
ATOM 2351 N N . ASP A 1 305 ? -27.340 -21.565 -17.455 1.00 86.69 305 ASP A N 1
ATOM 2352 C CA . ASP A 1 305 ? -26.269 -20.722 -17.996 1.00 86.69 305 ASP A CA 1
ATOM 2353 C C . ASP A 1 305 ? -26.804 -19.350 -18.428 1.00 86.69 305 ASP A C 1
ATOM 2355 O O . ASP A 1 305 ? -26.219 -18.324 -18.090 1.00 86.69 305 ASP A O 1
ATOM 2359 N N . GLY A 1 306 ? -27.964 -19.310 -19.094 1.00 88.50 306 GLY A N 1
ATOM 2360 C CA . GLY A 1 306 ? -28.625 -18.064 -19.491 1.00 88.50 306 GLY A CA 1
ATOM 2361 C C . GLY A 1 306 ? -29.054 -17.184 -18.310 1.00 88.50 306 GLY A C 1
ATOM 2362 O O . GLY A 1 306 ? -28.883 -15.966 -18.353 1.00 88.50 306 GLY A O 1
ATOM 2363 N N . VAL A 1 307 ? -29.567 -17.778 -17.227 1.00 93.88 307 VAL A N 1
ATOM 2364 C CA . VAL A 1 307 ? -29.917 -17.041 -15.997 1.00 93.88 307 VAL A CA 1
ATOM 2365 C C . VAL A 1 307 ? -28.667 -16.484 -15.313 1.00 93.88 307 VAL A C 1
ATOM 2367 O O . VAL A 1 307 ? -28.671 -15.334 -14.875 1.00 93.88 307 VAL A O 1
ATOM 2370 N N . MET A 1 308 ? -27.592 -17.271 -15.249 1.00 90.25 308 MET A N 1
ATOM 2371 C CA . MET A 1 308 ? -26.310 -16.838 -14.692 1.00 90.25 308 MET A CA 1
ATOM 2372 C C . MET A 1 308 ? -25.695 -15.700 -15.512 1.00 90.25 308 MET A C 1
ATOM 2374 O O . MET A 1 308 ? -25.289 -14.688 -14.946 1.00 90.25 308 MET A O 1
ATOM 2378 N N . PHE A 1 309 ? -25.729 -15.811 -16.840 1.00 87.94 309 PHE A N 1
ATOM 2379 C CA . PHE A 1 309 ? -25.295 -14.758 -17.751 1.00 87.94 309 PHE A CA 1
ATOM 2380 C C . PHE A 1 309 ? -26.073 -13.452 -17.537 1.00 87.94 309 PHE A C 1
ATOM 2382 O O . PHE A 1 309 ? -25.475 -12.391 -17.363 1.00 87.94 309 PHE A O 1
ATOM 2389 N N . LEU A 1 310 ? -27.409 -13.524 -17.495 1.00 90.50 310 LEU A N 1
ATOM 2390 C CA . LEU A 1 310 ? -28.251 -12.348 -17.278 1.00 90.50 310 LEU A CA 1
ATOM 2391 C C . LEU A 1 310 ? -27.935 -11.678 -15.934 1.00 90.50 310 LEU A C 1
ATOM 2393 O O . LEU A 1 310 ? -27.839 -10.453 -15.863 1.00 90.50 310 LEU A O 1
ATOM 2397 N N . TYR A 1 311 ? -27.745 -12.477 -14.882 1.00 91.81 311 TYR A N 1
ATOM 2398 C CA . TYR A 1 311 ? -27.341 -11.981 -13.571 1.00 91.81 311 TYR A CA 1
ATOM 2399 C C . TYR A 1 311 ? -26.001 -11.241 -13.638 1.00 91.81 311 TYR A C 1
ATOM 2401 O O . TYR A 1 311 ? -25.896 -10.121 -13.141 1.00 91.81 311 TYR A O 1
ATOM 2409 N N . GLU A 1 312 ? -24.993 -11.817 -14.292 1.00 83.19 312 GLU A N 1
ATOM 2410 C CA . GLU A 1 312 ? -23.684 -11.182 -14.450 1.00 83.19 312 GLU A CA 1
ATOM 2411 C C . GLU A 1 312 ? -23.765 -9.850 -15.208 1.00 83.19 312 GLU A C 1
ATOM 2413 O O . GLU A 1 312 ? -23.102 -8.889 -14.814 1.00 83.19 312 GLU A O 1
ATOM 2418 N N . CYS A 1 313 ? -24.608 -9.754 -16.240 1.00 80.31 313 CYS A N 1
ATOM 2419 C CA . CYS A 1 313 ? -24.845 -8.508 -16.970 1.00 80.31 313 CYS A CA 1
ATOM 2420 C C . CYS A 1 313 ? -25.534 -7.444 -16.107 1.00 80.31 313 CYS A C 1
ATOM 2422 O O . CYS A 1 313 ? -25.068 -6.308 -16.049 1.00 80.31 313 CYS A O 1
ATOM 2424 N N . VAL A 1 314 ? -26.623 -7.800 -15.416 1.00 85.19 314 VAL A N 1
ATOM 2425 C CA . VAL A 1 314 ? -27.389 -6.859 -14.576 1.00 85.19 314 VAL A CA 1
ATOM 2426 C C . VAL A 1 314 ? -26.549 -6.353 -13.407 1.00 85.19 314 VAL A C 1
ATOM 2428 O O . VAL A 1 314 ? -26.619 -5.178 -13.050 1.00 85.19 314 VAL A O 1
ATOM 2431 N N . MET A 1 315 ? -25.732 -7.228 -12.824 1.00 81.50 315 MET A N 1
ATOM 2432 C CA . MET A 1 315 ? -24.879 -6.889 -11.691 1.00 81.50 315 MET A CA 1
ATOM 2433 C C . MET A 1 315 ? -23.570 -6.207 -12.109 1.00 81.50 315 MET A C 1
ATOM 2435 O O . MET A 1 315 ? -22.837 -5.757 -11.235 1.00 81.50 315 MET A O 1
ATOM 2439 N N . GLY A 1 316 ? -23.260 -6.111 -13.407 1.00 78.94 316 GLY A N 1
ATOM 2440 C CA . GLY A 1 316 ? -22.003 -5.538 -13.905 1.00 78.94 316 GLY A CA 1
ATOM 2441 C C . GLY A 1 316 ? -20.770 -6.392 -13.591 1.00 78.94 316 GLY A C 1
ATOM 2442 O O . GLY A 1 316 ? -19.673 -5.861 -13.463 1.00 78.94 316 GLY A O 1
ATOM 2443 N N . LEU A 1 317 ? -20.947 -7.705 -13.413 1.00 76.56 317 LEU A N 1
ATOM 2444 C CA . LEU A 1 317 ? -19.866 -8.660 -13.134 1.00 76.56 317 LEU A CA 1
ATOM 2445 C C . LEU A 1 317 ? -19.089 -9.057 -14.392 1.00 76.56 317 LEU A C 1
ATOM 2447 O O . LEU A 1 317 ? -17.950 -9.504 -14.290 1.00 76.56 317 LEU A O 1
ATOM 2451 N N . ARG A 1 318 ? -19.696 -8.876 -15.569 1.00 69.75 318 ARG A N 1
ATOM 2452 C CA . ARG A 1 318 ? -19.044 -9.021 -16.875 1.00 69.75 318 ARG A CA 1
ATOM 2453 C C . ARG A 1 318 ? -18.839 -7.662 -17.529 1.00 69.75 318 ARG A C 1
ATOM 2455 O O . ARG A 1 318 ? -19.754 -6.840 -17.561 1.00 69.75 318 ARG A O 1
ATOM 2462 N N . ASN A 1 319 ? -17.668 -7.467 -18.129 1.00 56.59 319 ASN A N 1
ATOM 2463 C CA . ASN A 1 319 ? -17.408 -6.331 -19.007 1.00 56.59 319 ASN A CA 1
ATOM 2464 C C . ASN A 1 319 ? -18.092 -6.557 -20.364 1.00 56.59 319 ASN A C 1
ATOM 2466 O O . ASN A 1 319 ? -17.771 -7.493 -21.093 1.00 56.59 319 ASN A O 1
ATOM 2470 N N . LEU A 1 320 ? -19.022 -5.671 -20.734 1.00 46.78 320 LEU A N 1
ATOM 2471 C CA . LEU A 1 320 ? -19.770 -5.740 -22.001 1.00 46.78 320 LEU A CA 1
ATOM 2472 C C . LEU A 1 320 ? -18.880 -5.613 -23.256 1.00 46.78 320 LEU A C 1
ATOM 2474 O O . LEU A 1 320 ? -19.332 -5.907 -24.359 1.00 46.78 320 LEU A O 1
ATOM 2478 N N . THR A 1 321 ? -17.613 -5.221 -23.111 1.00 44.91 321 THR A N 1
ATOM 2479 C CA . THR A 1 321 ? -16.617 -5.200 -24.194 1.00 44.91 321 THR A CA 1
ATOM 2480 C C . THR A 1 321 ? -16.199 -6.595 -24.676 1.00 44.91 321 THR A C 1
ATOM 2482 O O . THR A 1 321 ? -15.735 -6.717 -25.807 1.00 44.91 321 THR A O 1
ATOM 2485 N N . GLU A 1 322 ? -16.427 -7.656 -23.896 1.00 42.31 322 GLU A N 1
ATOM 2486 C CA . GLU A 1 322 ? -16.172 -9.051 -24.306 1.00 42.31 322 GLU A CA 1
ATOM 2487 C C . GLU A 1 322 ? -17.302 -9.657 -25.170 1.00 42.31 322 GLU A C 1
ATOM 2489 O O . GLU A 1 322 ? -17.170 -10.766 -25.684 1.00 42.31 322 GLU A O 1
ATOM 2494 N N . MET A 1 323 ? -18.413 -8.936 -25.380 1.00 38.00 323 MET A N 1
ATOM 2495 C CA . MET A 1 323 ? -19.585 -9.418 -26.137 1.00 38.00 323 MET A CA 1
ATOM 2496 C C . MET A 1 323 ? -19.520 -9.153 -27.653 1.00 38.00 323 MET A C 1
ATOM 2498 O O . MET A 1 323 ? -20.448 -9.513 -28.378 1.00 38.00 323 MET A O 1
ATOM 2502 N N . ALA A 1 324 ? -18.434 -8.566 -28.167 1.00 40.00 324 ALA A N 1
ATOM 2503 C CA . ALA A 1 324 ? -18.281 -8.277 -29.598 1.00 40.00 324 ALA A CA 1
ATOM 2504 C C . ALA A 1 324 ? -18.463 -9.487 -30.556 1.00 40.00 324 ALA A C 1
ATOM 2506 O O . ALA A 1 324 ? -18.887 -9.248 -31.690 1.00 40.00 324 ALA A O 1
ATOM 2507 N N . PRO A 1 325 ? -18.210 -10.760 -30.170 1.00 37.00 325 PRO A N 1
ATOM 2508 C CA . PRO A 1 325 ? -18.451 -11.894 -31.067 1.00 37.00 325 PRO A CA 1
ATOM 2509 C C . PRO A 1 325 ? -19.896 -12.418 -31.064 1.00 37.00 325 PRO A C 1
ATOM 2511 O O . PRO A 1 325 ? -20.270 -13.103 -32.008 1.00 37.00 325 PRO A O 1
ATOM 2514 N N . PHE A 1 326 ? -20.710 -12.122 -30.042 1.00 39.72 326 PHE A N 1
ATOM 2515 C CA . PHE A 1 326 ? -22.042 -12.735 -29.863 1.00 39.72 326 PHE A CA 1
ATOM 2516 C C . PHE A 1 326 ? -23.217 -11.821 -30.244 1.00 39.72 326 PHE A C 1
ATOM 2518 O O . PHE A 1 326 ? -24.368 -12.233 -30.156 1.00 39.72 326 PHE A O 1
ATOM 2525 N N . LEU A 1 327 ? -22.939 -10.590 -30.685 1.00 37.72 327 LEU A N 1
ATOM 2526 C CA . LEU A 1 327 ? -23.940 -9.632 -31.179 1.00 37.72 327 LEU A CA 1
ATOM 2527 C C . LEU A 1 327 ? -23.876 -9.432 -32.704 1.00 37.72 327 LEU A C 1
ATOM 2529 O O . LEU A 1 327 ? -24.380 -8.437 -33.219 1.00 37.72 327 LEU A O 1
ATOM 2533 N N . ARG A 1 328 ? -23.238 -10.358 -33.432 1.00 36.78 328 ARG A N 1
ATOM 2534 C CA . ARG A 1 328 ? -23.322 -10.432 -34.896 1.00 36.78 328 ARG A CA 1
ATOM 2535 C C . ARG A 1 328 ? -24.133 -11.654 -35.310 1.00 36.78 328 ARG A C 1
ATOM 2537 O O . ARG A 1 328 ? -23.560 -12.659 -35.712 1.00 36.78 328 ARG A O 1
ATOM 2544 N N . GLU A 1 329 ? -25.448 -11.516 -35.234 1.00 35.50 329 GLU A N 1
ATOM 2545 C CA . GLU A 1 329 ? -26.387 -12.129 -36.179 1.00 35.50 329 GLU A CA 1
ATOM 2546 C C . GLU A 1 329 ? -27.342 -11.044 -36.678 1.00 35.50 329 GLU A C 1
ATOM 2548 O O . GLU A 1 329 ? -27.801 -10.237 -35.836 1.00 35.50 329 GLU A O 1
#

Secondary structure (DSSP, 8-state):
-HHHHHT-SSTTT-EEEE--BTTB-EEPPHHHHHHHHHHGGG-SEEEEEEEE-TT--HHHHHHHGGG---TT-SEEEEEEE---HHHHHHHHHHGGG-TT--EEEEEEEEEEE--HHHHHHHHTT--S-----EEEEEEEE-TTT-HHHHHHGGG-TT--EEE--SS---HHHHHHHHHHGGG-TT--EEE-TT---GGGGGGGHHHHHH-TT--EEE-TTSS-HHHHHHHHHHHHHH-TTSB---SSS-------SS-TTSTT--BPPPPPHHHHHHH-TT-PPPPP-B--HHHHTT--HHHHHHHHHHHHHHHT-S-GGGGTTTS--

Radius of gyration: 22.39 Å; Cα contacts (8 Å, |Δi|>4): 609; chains: 1; bounding box: 58×48×64 Å

Solvent-accessible surface area (backbone atoms only — not comparable to full-atom values): 17577 Å² total; per-residue (Å²): 108,62,74,58,64,71,68,50,81,63,41,59,79,39,76,44,73,40,59,71,57,93,95,36,61,48,71,36,45,36,69,49,32,44,51,40,27,69,48,44,73,51,40,61,37,36,39,32,45,35,39,27,33,64,68,38,50,63,72,24,50,50,50,24,45,65,34,64,69,54,44,51,24,28,32,44,33,41,32,25,39,65,67,42,64,65,34,17,40,34,43,14,66,33,58,68,62,25,66,46,27,28,32,43,34,44,28,31,23,94,85,26,63,45,54,52,66,31,33,34,37,38,30,57,57,61,84,62,74,39,63,24,29,34,45,34,51,26,39,28,45,28,58,87,26,48,61,31,51,43,62,39,40,67,28,23,51,55,21,28,34,43,34,45,30,33,22,48,38,38,58,68,49,51,52,51,44,63,69,38,44,84,33,29,61,48,31,26,33,43,32,42,23,51,13,70,33,39,76,56,56,56,69,46,49,77,55,57,71,67,36,80,49,43,37,42,68,42,59,54,72,17,46,53,72,66,55,52,48,50,44,52,52,53,42,42,74,78,37,68,73,31,63,75,71,89,71,89,75,77,78,82,69,72,67,42,99,47,67,80,82,44,90,75,50,47,68,52,87,77,76,50,77,69,52,38,66,77,72,40,83,78,71,65,84,88,62,67,48,50,53,57,65,86,57,42,73,74,50,52,74,71,52,50,52,49,52,47,50,51,50,30,57,77,70,60,72,49,69,76,80,77,45,74,79,79,71,75,127

pLDDT: mean 85.34, std 15.92, range [31.42, 98.38]

Sequence (329 aa):
MCDLLEQVVNPSECSLEITIIDDKECTLTSVGTVKLARLLPRLNNITSLWLDLSGCCAAAVDTLVPSITHKTLRSLRLSGISLTPATAAALGRSLPEMSSLIALRLTGAKGSIVQAEEMEALFGGFNKTLPLCILTFSGFCARGCLAPLIKSLRYFPNLSWLNLDNLDMDERNLRGLLESFQFIPNLESLNLSHNPLGHAVTSIVPHVINLPKLRFLDIKQTCSKEDLNYVRKTIKQAKPHVLRDVTTETRQSVTPRHDVNAPGALVMPRPSATHQLEHNRGGLDIRDVVVDPHVSQHLRPHQRDGVMFLYECVMGLRNLTEMAPFLRE

Nearest PDB structures (foldseek):
  8glv-assembly1_Ez  TM=7.059E-01  e=4.231E-07  Chlamydomonas reinhardtii
  8j07-assembly1_5  TM=7.899E-01  e=4.582E-06  Homo sapiens
  8ej4-assembly1_C  TM=6.825E-01  e=1.033E-05  Homo sapiens
  4z79-assembly1_A  TM=6.074E-01  e=3.255E-03  Homo sapiens
  1io0-assembly1_A  TM=6.065E-01  e=2.961E-02  Gallus gallus

Mean predicted aligned error: 12.35 Å

Foldseek 3Di:
DLVVLVVDDQLQPDADAQDDDPNDHAEDALVRLLSQLVRLLSHQHYAEDAYECLNHDQVSLLSRLLSPQHLNYQYYHYEAHAQDLSNLLSQLVRVLSNQNHAEDAYYHHAAREDDLNSLCSNQVNHDAAHCHQYDHDANYQQEPRCLSVLVSLLNHQNHAYYHYYHHQYELVNVVSNLVSCVSHLNHAEYHHANHQHELSVLVCQVSQLNSPRHQEYHHHNHYDPVSVVVSVVSCCVSPVRRDPDPDDDDDPQPAAPDDPPPVQWLKADWADPVLCVVPVSVPDDTYIYTDDPVPRVPDDPVRSVVVNVVVCVVSVVDDCVVCVVVPDD